Protein AF-A0AAV5UVB1-F1 (afdb_monomer_lite)

Sequence (187 aa):
TDWETEREAIARYVEISGRLSSSHLLQHILVLLSECPPTLWFVLPVLKAELATIISSYEKAYDRLKPPSEALLERTDRWVTLARRGEVLPDKLGHVMDMLPYVSCNEGFHLLLAIWKYFQRAAVTYEMVNEMHGAAMRGDPQEALPAAEEFMESFICVAHANIEELGWIVPLLYPRLIDDSIRLSYP

Radius of gyration: 17.66 Å; chains: 1; bounding box: 33×55×43 Å

Secondary structure (DSSP, 8-state):
--HHHHHHTHHHHHHHHHHHHT-HHHHHHHHHHHTSTTGGGGGHHHHHHHHHHHHHHHHT-SSTTSPPPHHHHHHHHHHHHHHHHTT-S-HHHHTHHHHGGGS-HHHHHHHHHHHHHHHHHH---HHHHHHHHHHHHHTPPPPPPPPGGGG-HHHHHHHHHTHHHHTTTHHHH-THHHHHHHHHH--

pLDDT: mean 87.3, std 11.7, range [40.34, 97.56]

Structure (mmCIF, N/CA/C/O backbone):
data_AF-A0AAV5UVB1-F1
#
_entry.id   AF-A0AAV5UVB1-F1
#
loop_
_atom_site.group_PDB
_atom_site.id
_atom_site.type_symbol
_atom_site.label_atom_id
_atom_site.label_alt_id
_atom_site.label_comp_id
_atom_site.label_asym_id
_atom_site.label_entity_id
_atom_site.label_seq_id
_atom_site.pdbx_PDB_ins_code
_atom_site.Cartn_x
_atom_site.Cartn_y
_atom_site.Cartn_z
_atom_site.occupancy
_atom_site.B_iso_or_equiv
_atom_site.auth_seq_id
_atom_site.auth_comp_id
_atom_site.auth_asym_id
_atom_site.auth_atom_id
_atom_site.pdbx_PDB_model_num
ATOM 1 N N . THR A 1 1 ? 10.849 7.705 13.399 1.00 53.47 1 THR A N 1
ATOM 2 C CA . THR A 1 1 ? 12.111 8.217 12.839 1.00 53.47 1 THR A CA 1
ATOM 3 C C . THR A 1 1 ? 12.140 8.353 11.323 1.00 53.47 1 THR A C 1
ATOM 5 O O . THR A 1 1 ? 12.514 9.434 10.921 1.00 53.47 1 THR A O 1
ATOM 8 N N . ASP A 1 2 ? 11.650 7.426 10.479 1.00 65.75 2 ASP A N 1
ATOM 9 C CA . ASP A 1 2 ? 11.550 7.710 9.015 1.00 65.75 2 ASP A CA 1
ATOM 10 C C . ASP A 1 2 ? 10.138 8.097 8.538 1.00 65.75 2 ASP A C 1
ATOM 12 O O . ASP A 1 2 ? 9.965 8.994 7.716 1.00 65.75 2 ASP A O 1
ATOM 16 N N . TRP A 1 3 ? 9.095 7.467 9.093 1.00 76.94 3 TRP A N 1
ATOM 17 C CA . TRP A 1 3 ? 7.704 7.834 8.785 1.00 76.94 3 TRP A CA 1
ATOM 18 C C . TRP A 1 3 ? 7.366 9.269 9.205 1.00 76.94 3 TRP A C 1
ATOM 20 O O . TRP A 1 3 ? 6.568 9.929 8.556 1.00 76.94 3 TRP A O 1
ATOM 30 N N . GLU A 1 4 ? 7.984 9.778 10.271 1.00 75.19 4 GLU A N 1
ATOM 31 C CA . GLU A 1 4 ? 7.728 11.139 10.755 1.00 75.19 4 GLU A CA 1
ATOM 32 C C . GLU A 1 4 ? 8.207 12.199 9.761 1.00 75.19 4 GLU A C 1
ATOM 34 O O . GLU A 1 4 ? 7.495 13.176 9.552 1.00 75.19 4 GLU A O 1
ATOM 39 N N . THR A 1 5 ? 9.341 11.970 9.093 1.00 76.81 5 THR A N 1
ATOM 40 C CA . THR A 1 5 ? 9.847 12.833 8.016 1.00 76.81 5 THR A CA 1
ATOM 41 C C . THR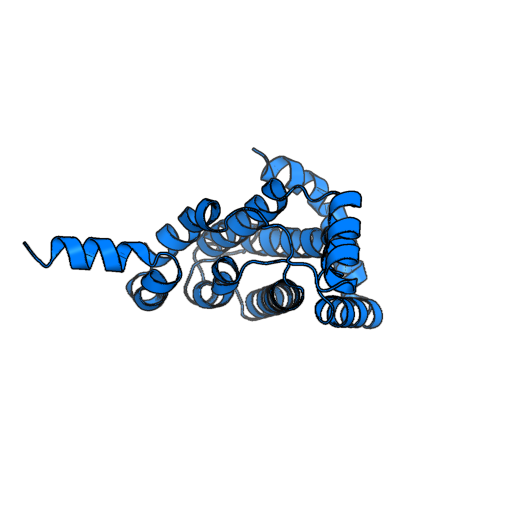 A 1 5 ? 8.958 12.748 6.776 1.00 76.81 5 THR A C 1
ATOM 43 O O . THR A 1 5 ? 8.592 13.762 6.190 1.00 76.81 5 THR A O 1
ATOM 46 N N . GLU A 1 6 ? 8.523 11.546 6.394 1.00 77.00 6 GLU A N 1
ATOM 47 C CA . GLU A 1 6 ? 7.590 11.362 5.270 1.00 77.00 6 GLU A CA 1
ATOM 48 C C . GLU A 1 6 ? 6.200 11.949 5.555 1.00 77.00 6 GLU A C 1
ATOM 50 O O . GLU A 1 6 ? 5.519 12.451 4.659 1.00 77.00 6 GLU A O 1
ATOM 55 N N . ARG A 1 7 ? 5.794 11.974 6.825 1.00 72.88 7 ARG A N 1
ATOM 56 C CA . ARG A 1 7 ? 4.565 12.627 7.276 1.00 72.88 7 ARG A CA 1
ATOM 57 C C . ARG A 1 7 ? 4.618 14.141 7.078 1.00 72.88 7 ARG A C 1
ATOM 59 O O . ARG A 1 7 ? 3.575 14.738 6.836 1.00 72.88 7 ARG A O 1
ATOM 66 N N . GLU A 1 8 ? 5.787 14.775 7.103 1.00 76.75 8 GLU A N 1
ATOM 67 C CA . GLU A 1 8 ? 5.915 16.199 6.748 1.00 76.75 8 GLU A CA 1
ATOM 68 C C . GLU A 1 8 ? 5.604 16.438 5.260 1.00 76.75 8 GLU A C 1
ATOM 70 O O . GLU A 1 8 ? 5.066 17.481 4.886 1.00 76.75 8 GLU A O 1
ATOM 75 N N . ALA A 1 9 ? 5.837 15.434 4.408 1.00 81.38 9 ALA A N 1
ATOM 76 C CA . ALA A 1 9 ? 5.480 15.457 2.993 1.00 81.38 9 ALA A CA 1
ATOM 77 C C . ALA A 1 9 ? 4.010 15.088 2.709 1.00 81.38 9 ALA A C 1
ATOM 79 O O . ALA A 1 9 ? 3.601 15.122 1.544 1.00 81.38 9 ALA A O 1
ATOM 80 N N . ILE A 1 10 ? 3.195 14.788 3.734 1.00 84.19 10 ILE A N 1
ATOM 81 C CA . ILE A 1 10 ? 1.820 14.288 3.566 1.00 84.19 10 ILE A CA 1
ATOM 82 C C . ILE A 1 10 ? 0.939 15.219 2.732 1.00 84.19 10 ILE A C 1
ATOM 84 O O . ILE A 1 10 ? 0.098 14.739 1.981 1.00 84.19 10 ILE A O 1
ATOM 88 N N . ALA A 1 11 ? 1.151 16.538 2.801 1.00 81.25 11 ALA A N 1
ATOM 89 C CA . ALA A 1 11 ? 0.397 17.504 2.004 1.00 81.25 11 ALA A CA 1
ATOM 90 C C . ALA A 1 11 ? 0.560 17.254 0.494 1.00 81.25 11 ALA A C 1
ATOM 92 O O . ALA A 1 11 ? -0.423 17.276 -0.243 1.00 81.25 11 ALA A O 1
ATOM 93 N N . ARG A 1 12 ? 1.780 16.925 0.047 1.00 86.38 12 ARG A N 1
ATOM 94 C CA . ARG A 1 12 ? 2.056 16.572 -1.354 1.00 86.38 12 ARG A CA 1
ATOM 95 C C . ARG A 1 12 ? 1.399 15.248 -1.733 1.00 86.38 12 ARG A C 1
ATOM 97 O O . ARG A 1 12 ? 0.842 15.132 -2.818 1.00 86.38 12 ARG A O 1
ATOM 104 N N . TYR A 1 13 ? 1.425 14.260 -0.838 1.00 88.38 13 TYR A N 1
ATOM 105 C CA . TYR A 1 13 ? 0.771 12.971 -1.080 1.00 88.38 13 TYR A CA 1
ATOM 106 C C . TYR A 1 13 ? -0.751 13.099 -1.172 1.00 88.38 13 TYR A C 1
ATOM 108 O O . TYR A 1 13 ? -1.359 12.503 -2.058 1.00 88.38 13 TYR A O 1
ATOM 116 N N . VAL A 1 14 ? -1.357 13.933 -0.324 1.00 86.12 14 VAL A N 1
ATOM 117 C CA . VAL A 1 14 ? -2.785 14.269 -0.391 1.00 86.12 14 VAL A CA 1
ATOM 118 C C . VAL A 1 14 ? -3.124 14.969 -1.705 1.00 86.12 14 VAL A C 1
ATOM 120 O O . VAL A 1 14 ? -4.137 14.638 -2.312 1.00 86.12 14 VAL A O 1
ATOM 123 N N . GLU A 1 15 ? -2.285 15.889 -2.183 1.00 88.81 15 GLU A N 1
ATOM 124 C CA . GLU A 1 15 ? -2.499 16.547 -3.477 1.00 88.81 15 GLU A CA 1
ATOM 125 C C . GLU A 1 15 ? -2.458 15.547 -4.644 1.00 88.81 15 GLU A C 1
ATOM 127 O O . GLU A 1 15 ? -3.365 15.529 -5.479 1.00 88.81 15 GLU A O 1
ATOM 132 N N . ILE A 1 16 ? -1.441 14.678 -4.686 1.00 87.50 16 ILE A N 1
ATOM 133 C CA . ILE A 1 16 ? -1.309 13.632 -5.713 1.00 87.50 16 ILE A CA 1
ATOM 134 C C . ILE A 1 16 ? -2.522 12.697 -5.677 1.00 87.50 16 ILE A C 1
ATOM 136 O O . ILE A 1 16 ? -3.139 12.450 -6.715 1.00 87.50 16 ILE A O 1
ATOM 140 N N . SER A 1 17 ? -2.898 12.234 -4.484 1.00 85.12 17 SER A N 1
ATOM 141 C CA . SER A 1 17 ? -4.040 11.342 -4.283 1.00 85.12 17 SER A CA 1
ATOM 142 C C . SER A 1 17 ? -5.369 11.995 -4.670 1.00 85.12 17 SER A C 1
ATOM 144 O O . SER A 1 17 ? -6.206 11.391 -5.343 1.00 85.12 17 SER A O 1
ATOM 146 N N . GLY A 1 18 ? -5.545 13.276 -4.338 1.00 84.06 18 GLY A N 1
ATOM 147 C CA . GLY A 1 18 ? -6.714 14.057 -4.733 1.00 84.06 18 GLY A CA 1
ATOM 148 C C . GLY A 1 18 ? -6.835 14.204 -6.251 1.00 84.06 18 GLY A C 1
ATOM 149 O O . GLY A 1 18 ? -7.928 14.063 -6.798 1.00 84.06 18 GLY A O 1
ATOM 150 N N . ARG A 1 19 ? -5.715 14.424 -6.954 1.00 88.50 19 ARG A N 1
ATOM 151 C CA . ARG A 1 19 ? -5.677 14.495 -8.426 1.00 88.50 19 ARG A CA 1
ATOM 152 C C . ARG A 1 19 ? -5.945 13.146 -9.093 1.00 88.50 19 ARG A C 1
ATOM 154 O O . ARG A 1 19 ? -6.582 13.105 -10.142 1.00 88.50 19 ARG A O 1
ATOM 161 N N . LEU A 1 20 ? -5.467 12.054 -8.502 1.00 88.50 20 LEU A N 1
ATOM 162 C CA . LEU A 1 20 ? -5.761 10.705 -8.982 1.00 88.50 20 LEU A CA 1
ATOM 163 C C . LEU A 1 20 ? -7.243 10.359 -8.780 1.00 88.50 20 LEU A C 1
ATOM 165 O O . LEU A 1 20 ? -7.906 9.844 -9.679 1.00 88.50 20 LEU A O 1
ATOM 169 N N . SER A 1 21 ? -7.785 10.700 -7.613 1.00 84.94 21 SER A N 1
ATOM 170 C CA . SER A 1 21 ? -9.185 10.456 -7.260 1.00 84.94 21 SER A CA 1
ATOM 171 C C . SER A 1 21 ? -10.161 11.262 -8.122 1.00 84.94 21 SER A C 1
ATOM 173 O O . SER A 1 21 ? -11.262 10.792 -8.397 1.00 84.94 21 SER A O 1
ATOM 175 N N . SER A 1 22 ? -9.762 12.449 -8.591 1.00 88.19 22 SER A N 1
ATOM 176 C CA . SER A 1 22 ? -10.604 13.320 -9.422 1.00 88.19 22 SER A CA 1
ATOM 177 C C . SER A 1 22 ? -10.633 12.956 -10.909 1.00 88.19 22 SER A C 1
ATOM 179 O O . SER A 1 22 ? -11.431 13.524 -11.654 1.00 88.19 22 SER A O 1
ATOM 181 N N . SER A 1 23 ? -9.799 12.014 -11.362 1.00 91.31 23 SER A N 1
ATOM 182 C CA . SER A 1 23 ? -9.723 11.617 -12.768 1.00 91.31 23 SER A CA 1
ATOM 183 C C . SER A 1 23 ? -9.896 10.114 -12.947 1.00 91.31 23 SER A C 1
ATOM 185 O O . SER A 1 23 ? -8.982 9.324 -12.706 1.00 91.31 23 SER A O 1
ATOM 187 N N . HIS A 1 24 ? -11.052 9.719 -13.485 1.00 89.38 24 HIS A N 1
ATOM 188 C CA . HIS A 1 24 ? -11.296 8.333 -13.882 1.00 89.38 24 HIS A CA 1
ATOM 189 C C . HIS A 1 24 ? -10.264 7.840 -14.899 1.00 89.38 24 HIS A C 1
ATOM 191 O O . HIS A 1 24 ? -9.848 6.690 -14.825 1.00 89.38 24 HIS A O 1
ATOM 197 N N . LEU A 1 25 ? -9.810 8.697 -15.820 1.00 91.81 25 LEU A N 1
ATOM 198 C CA . LEU A 1 25 ? -8.792 8.320 -16.801 1.00 91.81 25 LEU A CA 1
ATOM 199 C C . LEU A 1 25 ? -7.489 7.887 -16.117 1.00 91.81 25 LEU A C 1
ATOM 201 O O . LEU A 1 25 ? -6.937 6.851 -16.472 1.00 91.81 25 LEU A O 1
ATOM 205 N N . LEU A 1 26 ? -7.024 8.638 -15.113 1.00 91.25 26 LEU A N 1
ATOM 206 C CA . LEU A 1 26 ? -5.797 8.293 -14.389 1.00 91.25 26 LEU A CA 1
ATOM 207 C C . LEU A 1 26 ? -5.939 6.967 -13.632 1.00 91.25 26 LEU A C 1
ATOM 209 O O . LEU A 1 26 ? -5.014 6.160 -13.646 1.00 91.25 26 LEU A O 1
ATOM 213 N N . GLN A 1 27 ? -7.106 6.706 -13.039 1.00 89.62 27 GLN A N 1
ATOM 214 C CA . GLN A 1 27 ? -7.384 5.430 -12.372 1.00 89.62 27 GLN A CA 1
ATOM 215 C C . GLN A 1 27 ? -7.344 4.253 -13.356 1.00 89.62 27 GLN A C 1
ATOM 217 O O . GLN A 1 27 ? -6.703 3.245 -13.073 1.00 89.62 27 GLN A O 1
ATOM 222 N N . HIS A 1 28 ? -7.956 4.390 -14.536 1.00 92.25 28 HIS A N 1
ATOM 223 C CA . HIS A 1 28 ? -7.915 3.340 -15.560 1.00 92.25 28 HIS A CA 1
ATOM 224 C C . HIS A 1 28 ? -6.505 3.138 -16.124 1.00 92.25 28 HIS A C 1
ATOM 226 O O . HIS A 1 28 ? -6.116 2.002 -16.373 1.00 92.25 28 HIS A O 1
ATOM 232 N N . ILE A 1 29 ? -5.713 4.205 -16.280 1.00 93.50 29 ILE A N 1
ATOM 233 C CA . ILE A 1 29 ? -4.306 4.086 -16.685 1.00 93.50 29 ILE A CA 1
ATOM 234 C C . ILE A 1 29 ? -3.522 3.261 -15.662 1.00 93.50 29 ILE A C 1
ATOM 236 O O . ILE A 1 29 ? -2.774 2.377 -16.061 1.00 93.50 29 ILE A O 1
ATOM 240 N N . LEU A 1 30 ? -3.711 3.489 -14.358 1.00 93.12 30 LEU A N 1
ATOM 241 C CA . LEU A 1 30 ? -3.054 2.669 -13.335 1.00 93.12 30 LEU A CA 1
ATOM 242 C C . LEU A 1 30 ? -3.456 1.194 -13.434 1.00 93.12 30 LEU A C 1
ATOM 244 O O . LEU A 1 30 ? -2.590 0.326 -13.346 1.00 93.12 30 LEU A O 1
ATOM 248 N N . VAL A 1 31 ? -4.742 0.910 -13.661 1.00 93.69 31 VAL A N 1
ATOM 249 C CA . VAL A 1 31 ? -5.223 -0.463 -13.872 1.00 93.69 31 VAL A CA 1
ATOM 250 C C . VAL A 1 31 ? -4.550 -1.094 -15.092 1.00 93.69 31 VAL A C 1
ATOM 252 O O . VAL A 1 31 ? -4.059 -2.213 -14.987 1.00 93.69 31 VAL A O 1
ATOM 255 N N . LEU A 1 32 ? -4.444 -0.375 -16.211 1.00 94.00 32 LEU A N 1
ATOM 256 C CA . LEU A 1 32 ? -3.749 -0.862 -17.407 1.00 94.00 32 LEU A CA 1
ATOM 257 C C . LEU A 1 32 ? -2.257 -1.119 -17.151 1.00 94.00 32 LEU A C 1
ATOM 259 O O . LEU A 1 32 ? -1.730 -2.140 -17.574 1.00 94.00 32 LEU A O 1
ATOM 263 N N . LEU A 1 33 ? -1.570 -0.235 -16.422 1.00 93.25 33 LEU A N 1
ATOM 264 C CA . LEU A 1 33 ? -0.165 -0.447 -16.051 1.00 93.25 33 LEU A CA 1
ATOM 265 C C . LEU A 1 33 ? 0.004 -1.665 -15.130 1.00 93.25 33 LEU A C 1
ATOM 267 O O . LEU A 1 33 ? 0.980 -2.401 -15.237 1.00 93.25 33 LEU A O 1
ATOM 271 N N . SER A 1 34 ? -0.962 -1.926 -14.248 1.00 93.06 34 SER A N 1
ATOM 272 C CA . SER A 1 34 ? -0.921 -3.118 -13.396 1.00 93.06 34 SER A CA 1
ATOM 273 C C . SER A 1 34 ? -1.061 -4.431 -14.175 1.00 93.06 34 SER A C 1
ATOM 275 O O . SER A 1 34 ? -0.667 -5.466 -13.665 1.00 93.06 34 SER A O 1
ATOM 277 N N . GLU A 1 35 ? -1.585 -4.413 -15.404 1.00 92.00 35 GLU A N 1
ATOM 278 C CA . GLU A 1 35 ? -1.733 -5.616 -16.240 1.00 92.00 35 GLU A CA 1
ATOM 279 C C . GLU A 1 35 ? -0.436 -6.053 -16.921 1.00 92.00 35 GLU A C 1
ATOM 281 O O . GLU A 1 35 ? -0.337 -7.188 -17.381 1.00 92.00 35 GLU A O 1
ATOM 286 N N . CYS A 1 36 ? 0.561 -5.169 -16.965 1.00 88.25 36 CYS A N 1
ATOM 287 C CA . CYS A 1 36 ? 1.817 -5.396 -17.664 1.00 88.25 36 CYS A CA 1
ATOM 288 C C . CYS A 1 36 ? 3.008 -5.202 -16.710 1.00 88.25 36 CYS A C 1
ATOM 290 O O . CYS A 1 36 ? 3.684 -4.168 -16.798 1.00 88.25 36 CYS A O 1
ATOM 292 N N . PRO A 1 37 ? 3.299 -6.136 -15.784 1.00 86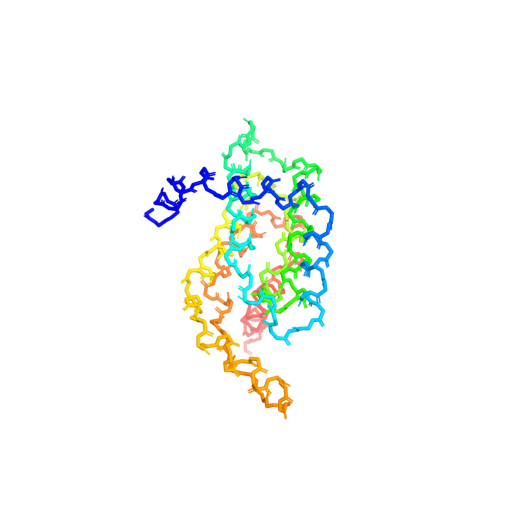.31 37 PRO A N 1
ATOM 293 C CA . PRO A 1 37 ? 4.522 -6.079 -14.987 1.00 86.31 37 PRO A CA 1
ATOM 294 C C . PRO A 1 37 ? 5.775 -5.971 -15.881 1.00 86.31 37 PRO A C 1
ATOM 296 O O . PRO A 1 37 ? 5.820 -6.583 -16.950 1.00 86.31 37 PRO A O 1
ATOM 299 N N . PRO A 1 38 ? 6.789 -5.166 -15.507 1.00 88.50 38 PRO A N 1
ATOM 300 C CA . PRO A 1 38 ? 6.922 -4.381 -14.277 1.00 88.50 38 PRO A CA 1
ATOM 301 C C . PRO A 1 38 ? 6.463 -2.913 -14.422 1.00 88.50 38 PRO A C 1
ATOM 303 O O . PRO A 1 38 ? 6.915 -2.055 -13.671 1.00 88.50 38 PRO A O 1
ATOM 306 N N . THR A 1 39 ? 5.604 -2.559 -15.387 1.00 90.75 39 THR A N 1
ATOM 307 C CA . THR A 1 39 ? 5.355 -1.141 -15.739 1.00 90.75 39 THR A CA 1
ATOM 308 C C . THR A 1 39 ? 4.780 -0.291 -14.601 1.00 90.75 39 THR A C 1
ATOM 310 O O . THR A 1 39 ? 5.036 0.913 -14.540 1.00 90.75 39 THR A O 1
ATOM 313 N N . LEU A 1 40 ? 4.075 -0.904 -13.647 1.00 92.38 40 LEU A N 1
ATOM 314 C CA . LEU A 1 40 ? 3.557 -0.213 -12.468 1.00 92.38 40 LEU A CA 1
ATOM 315 C C . LEU A 1 40 ? 4.676 0.350 -11.560 1.00 92.38 40 LEU A C 1
ATOM 317 O O . LEU A 1 40 ? 4.461 1.348 -10.869 1.00 92.38 40 LEU A O 1
ATOM 321 N N . TRP A 1 41 ? 5.896 -0.199 -11.620 1.00 91.62 41 TRP A N 1
ATOM 322 C CA . TRP A 1 41 ? 7.063 0.331 -10.905 1.00 91.62 41 TRP A CA 1
ATOM 323 C C . TRP A 1 41 ? 7.452 1.749 -11.356 1.00 91.62 41 TRP A C 1
ATOM 325 O O . TRP A 1 41 ? 7.905 2.542 -10.531 1.00 91.62 41 TRP A O 1
ATOM 335 N N . PHE A 1 42 ? 7.202 2.131 -12.618 1.00 91.31 42 PHE A N 1
ATOM 336 C CA . PHE A 1 42 ? 7.465 3.499 -13.099 1.00 91.31 42 PHE A CA 1
ATOM 337 C C . PHE A 1 42 ? 6.591 4.552 -12.407 1.00 91.31 42 PHE A C 1
ATOM 339 O O . PHE A 1 42 ? 6.976 5.716 -12.297 1.00 91.31 42 PHE A O 1
ATOM 346 N N . VAL A 1 43 ? 5.416 4.147 -11.921 1.00 92.56 43 VAL A N 1
ATOM 347 C CA . VAL A 1 43 ? 4.467 5.013 -11.208 1.00 92.56 43 VAL A CA 1
ATOM 348 C C . VAL A 1 43 ? 4.438 4.727 -9.706 1.00 92.56 43 VAL A C 1
ATOM 350 O O . VAL A 1 43 ? 3.530 5.178 -9.005 1.00 92.56 43 VAL A O 1
ATOM 353 N N . LEU A 1 44 ? 5.464 4.051 -9.173 1.00 91.44 44 LEU A N 1
ATOM 354 C CA . LEU A 1 44 ? 5.597 3.775 -7.743 1.00 91.44 44 LEU A CA 1
ATOM 355 C C . LEU A 1 44 ? 5.448 5.027 -6.854 1.00 91.44 44 LEU A C 1
ATOM 357 O O . LEU A 1 44 ? 4.789 4.919 -5.820 1.00 91.44 44 LEU A O 1
ATOM 361 N N . PRO A 1 45 ? 5.962 6.226 -7.210 1.00 90.31 45 PRO A N 1
ATOM 362 C CA . PRO A 1 45 ? 5.729 7.427 -6.405 1.00 90.31 45 PRO A CA 1
ATOM 363 C C . PRO A 1 45 ? 4.241 7.757 -6.205 1.00 90.31 45 PRO A C 1
ATOM 365 O O . PRO A 1 45 ? 3.855 8.214 -5.130 1.00 90.31 45 PRO A O 1
ATOM 368 N N . VAL A 1 46 ? 3.396 7.486 -7.207 1.00 92.56 46 VAL A N 1
ATOM 369 C CA . VAL A 1 46 ? 1.938 7.682 -7.121 1.00 92.56 46 VAL A CA 1
ATOM 370 C C . VAL A 1 46 ? 1.318 6.648 -6.184 1.00 92.56 46 VAL A C 1
ATOM 372 O O . VAL A 1 46 ? 0.528 7.006 -5.312 1.00 92.56 46 VAL A O 1
ATOM 375 N N . LEU A 1 47 ? 1.724 5.380 -6.296 1.00 93.56 47 LEU A N 1
ATOM 376 C CA . LEU A 1 47 ? 1.270 4.329 -5.380 1.00 93.56 47 LEU A CA 1
ATOM 377 C C . LEU A 1 47 ? 1.683 4.598 -3.934 1.00 93.56 47 LEU A C 1
ATOM 379 O O . LEU A 1 47 ? 0.876 4.402 -3.028 1.00 93.56 47 LEU A O 1
ATOM 383 N N . LYS A 1 48 ? 2.913 5.072 -3.710 1.00 92.75 48 LYS A N 1
ATOM 384 C CA . LYS A 1 48 ? 3.384 5.476 -2.382 1.00 92.75 48 LYS A CA 1
ATOM 385 C C . LYS A 1 48 ? 2.584 6.663 -1.855 1.00 92.75 48 LYS A C 1
ATOM 387 O O . LYS A 1 48 ? 2.231 6.661 -0.683 1.00 92.75 48 LYS A O 1
ATOM 392 N N . ALA A 1 49 ? 2.240 7.640 -2.692 1.00 92.69 49 ALA A N 1
ATOM 393 C CA . ALA A 1 49 ? 1.385 8.745 -2.266 1.00 92.69 49 ALA A CA 1
ATOM 394 C C . ALA A 1 49 ? 0.017 8.248 -1.764 1.00 92.69 49 ALA A C 1
ATOM 396 O O . ALA A 1 49 ? -0.399 8.611 -0.664 1.00 92.69 49 ALA A O 1
ATOM 397 N N . GLU A 1 50 ? -0.646 7.360 -2.512 1.00 94.62 50 GLU A N 1
ATOM 398 C CA . GLU A 1 50 ? -1.901 6.738 -2.067 1.00 94.62 50 GLU A CA 1
ATOM 399 C C . GLU A 1 50 ? -1.716 5.961 -0.758 1.00 94.62 50 GLU A C 1
ATOM 401 O O . GLU A 1 50 ? -2.434 6.224 0.210 1.00 94.62 50 GLU A O 1
ATOM 406 N N . LEU A 1 51 ? -0.703 5.092 -0.673 1.00 96.12 51 LEU A N 1
ATOM 407 C CA . LEU A 1 51 ? -0.403 4.328 0.540 1.00 96.12 51 LEU A CA 1
ATOM 408 C C . LEU A 1 51 ? -0.187 5.244 1.751 1.00 96.12 51 LEU A C 1
ATOM 410 O O . LEU A 1 51 ? -0.753 5.000 2.812 1.00 96.12 51 LEU A O 1
ATOM 414 N N . ALA A 1 52 ? 0.573 6.330 1.598 1.00 94.62 52 ALA A N 1
ATOM 415 C CA . ALA A 1 52 ? 0.822 7.288 2.671 1.00 94.62 52 ALA A CA 1
ATOM 416 C C . ALA A 1 52 ? -0.476 7.945 3.166 1.00 94.62 52 ALA A C 1
ATOM 418 O O . ALA A 1 52 ? -0.669 8.126 4.370 1.00 94.62 52 ALA A O 1
ATOM 419 N N . THR A 1 53 ? -1.400 8.277 2.261 1.00 94.56 53 THR A N 1
ATOM 420 C CA . THR A 1 53 ? -2.702 8.831 2.658 1.00 94.56 53 THR A CA 1
ATOM 421 C C . THR A 1 53 ? -3.617 7.794 3.315 1.00 94.56 53 THR A C 1
ATOM 423 O O . THR A 1 53 ? -4.363 8.148 4.232 1.00 94.56 53 THR A O 1
ATOM 426 N N . ILE A 1 54 ? -3.535 6.521 2.913 1.00 96.25 54 ILE A N 1
ATOM 427 C CA . ILE A 1 54 ? -4.224 5.411 3.583 1.00 96.25 54 ILE A CA 1
ATOM 428 C C . ILE A 1 54 ? -3.658 5.252 4.998 1.00 96.25 54 ILE A C 1
ATOM 430 O O . ILE A 1 54 ? -4.416 5.362 5.957 1.00 96.25 54 ILE A O 1
ATOM 434 N N . ILE A 1 55 ? -2.335 5.131 5.154 1.00 96.19 55 ILE A N 1
ATOM 435 C CA . ILE A 1 55 ? -1.659 5.052 6.461 1.00 96.19 55 ILE A CA 1
ATOM 436 C C . ILE A 1 55 ? -2.068 6.227 7.355 1.00 96.19 55 ILE A C 1
ATOM 438 O O . ILE A 1 55 ? -2.436 6.025 8.511 1.00 96.19 55 ILE A O 1
ATOM 442 N N . SER A 1 56 ? -2.079 7.453 6.819 1.00 94.12 56 SER A N 1
ATOM 443 C CA . SER A 1 56 ? -2.494 8.635 7.582 1.00 94.12 56 SER A CA 1
ATOM 444 C C . SER A 1 56 ? -3.965 8.576 8.011 1.00 94.12 56 SER A C 1
ATOM 446 O O . SER A 1 56 ? -4.308 9.096 9.071 1.00 94.12 56 SER A O 1
ATOM 448 N N . SER A 1 57 ? -4.833 7.930 7.228 1.00 94.75 57 SER A N 1
ATOM 449 C CA . SER A 1 57 ? -6.246 7.732 7.578 1.00 94.75 57 SER A CA 1
ATOM 450 C C . SER A 1 57 ? -6.408 6.741 8.738 1.00 94.75 57 SER A C 1
ATOM 452 O O . SER A 1 57 ? -7.210 6.993 9.633 1.00 94.75 57 SER A O 1
ATOM 454 N N . TYR A 1 58 ? -5.603 5.672 8.774 1.00 95.50 58 TYR A N 1
ATOM 455 C CA . TYR A 1 58 ? -5.540 4.749 9.916 1.00 95.50 58 TYR A CA 1
ATOM 456 C C . TYR A 1 58 ? -4.953 5.425 11.168 1.00 95.50 58 TYR A C 1
ATOM 458 O O . TYR A 1 58 ? -5.494 5.278 12.263 1.00 95.50 58 TYR A O 1
ATOM 466 N N . GLU A 1 59 ? -3.884 6.217 11.016 1.00 93.25 59 GLU A N 1
ATOM 467 C CA . GLU A 1 59 ? -3.241 6.958 12.116 1.00 93.25 59 GLU A CA 1
ATOM 468 C C . GLU A 1 59 ? -4.204 7.960 12.776 1.00 93.25 59 GLU A C 1
ATOM 470 O O . GLU A 1 59 ? -4.202 8.119 13.998 1.00 93.25 59 GLU A O 1
ATOM 475 N N . LYS A 1 60 ? -5.034 8.630 11.965 1.00 91.69 60 LYS A N 1
ATOM 476 C CA . LYS A 1 60 ? -5.967 9.690 12.383 1.00 91.69 60 LYS A CA 1
ATOM 477 C C . LYS A 1 60 ? -7.396 9.199 12.625 1.00 91.69 60 LYS A C 1
ATOM 479 O O . LYS A 1 60 ? -8.296 10.028 12.769 1.00 91.69 60 LYS A O 1
ATOM 484 N N . ALA A 1 61 ? -7.628 7.887 12.650 1.00 92.12 61 ALA A N 1
ATOM 485 C CA . ALA A 1 61 ? -8.943 7.338 12.955 1.00 92.12 61 ALA A CA 1
ATOM 486 C C . ALA A 1 61 ? -9.443 7.868 14.312 1.00 92.12 61 ALA A C 1
ATOM 488 O O . ALA A 1 61 ? -8.679 7.939 15.275 1.00 92.12 61 ALA A O 1
ATOM 489 N N . TYR A 1 62 ? -10.726 8.245 14.383 1.00 85.38 62 TYR A N 1
ATOM 490 C CA . TYR A 1 62 ? -11.322 8.845 15.585 1.00 85.38 62 TYR A CA 1
ATOM 491 C C . TYR A 1 62 ? -11.185 7.938 16.816 1.00 85.38 62 TYR A C 1
ATOM 493 O O . TYR A 1 62 ? -10.859 8.407 17.903 1.00 85.38 62 TYR A O 1
ATOM 501 N N . ASP A 1 63 ? -11.398 6.636 16.622 1.00 89.69 63 ASP A N 1
ATOM 502 C CA . ASP A 1 63 ? -11.208 5.606 17.635 1.00 89.69 63 ASP A CA 1
ATOM 503 C C . ASP A 1 63 ? -10.259 4.538 17.088 1.00 89.69 63 ASP A C 1
ATOM 505 O O . ASP A 1 63 ? -10.644 3.679 16.294 1.00 89.69 63 ASP A O 1
ATOM 509 N N . ARG A 1 64 ? -8.989 4.621 17.492 1.00 90.75 64 ARG A N 1
ATOM 510 C CA . ARG A 1 64 ? -7.926 3.750 16.976 1.00 90.75 64 ARG A CA 1
ATOM 511 C C . ARG A 1 64 ? -8.017 2.310 17.478 1.00 90.75 64 ARG A C 1
ATOM 513 O O . ARG A 1 64 ? -7.326 1.455 16.932 1.00 90.75 64 ARG A O 1
ATOM 520 N N . LEU A 1 65 ? -8.828 2.054 18.504 1.00 92.50 65 LEU A N 1
ATOM 521 C CA . LEU A 1 65 ? -9.034 0.720 19.067 1.00 92.50 65 LEU A CA 1
ATOM 522 C C . LEU A 1 65 ? -10.131 -0.050 18.329 1.00 92.50 65 LEU A C 1
ATOM 524 O O . LEU A 1 65 ? -10.239 -1.261 18.490 1.00 92.50 65 LEU A O 1
ATOM 528 N N . LYS A 1 66 ? -10.933 0.632 17.506 1.00 93.62 66 LYS A N 1
ATOM 529 C CA . LYS A 1 66 ? -11.965 -0.006 16.691 1.00 93.62 66 LYS A CA 1
ATOM 530 C C . LYS A 1 66 ? -11.426 -0.475 15.343 1.00 93.62 66 LYS A C 1
ATOM 532 O O . LYS A 1 66 ? -10.462 0.113 14.837 1.00 93.62 66 LYS A O 1
ATOM 537 N N . PRO A 1 67 ? -12.076 -1.481 14.736 1.00 94.50 67 PRO A N 1
ATOM 538 C CA . PRO A 1 67 ? -11.815 -1.858 13.358 1.00 94.50 67 PRO A CA 1
ATOM 539 C C . PRO A 1 67 ? -11.997 -0.684 12.384 1.00 94.50 67 PRO A C 1
ATOM 541 O O . PRO A 1 67 ? -12.781 0.235 12.661 1.00 94.50 67 PRO A O 1
ATOM 544 N N . PRO A 1 68 ? -11.276 -0.688 11.251 1.00 95.31 68 PRO A N 1
ATOM 545 C CA . PRO A 1 68 ? -11.447 0.313 10.204 1.00 95.31 68 PRO A CA 1
ATOM 546 C C . PRO A 1 68 ? -12.871 0.302 9.640 1.00 95.31 68 PRO A C 1
ATOM 548 O O . PRO A 1 68 ? -13.540 -0.728 9.593 1.00 95.31 68 PRO A O 1
ATOM 551 N N . SER A 1 69 ? -13.339 1.466 9.188 1.00 96.25 69 SER A N 1
ATOM 552 C CA . SER A 1 69 ? -14.623 1.559 8.493 1.00 96.25 69 SER A CA 1
ATOM 553 C C 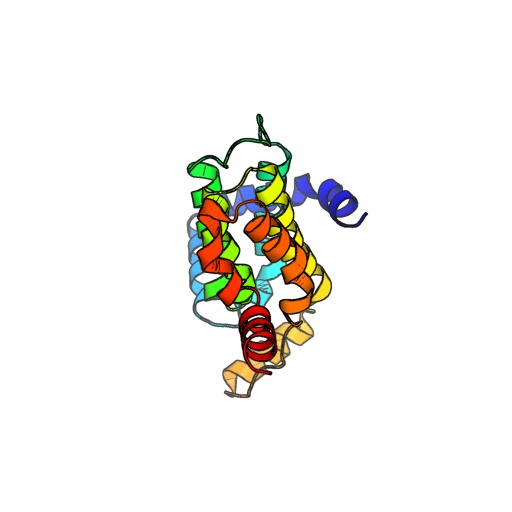. SER A 1 69 ? -1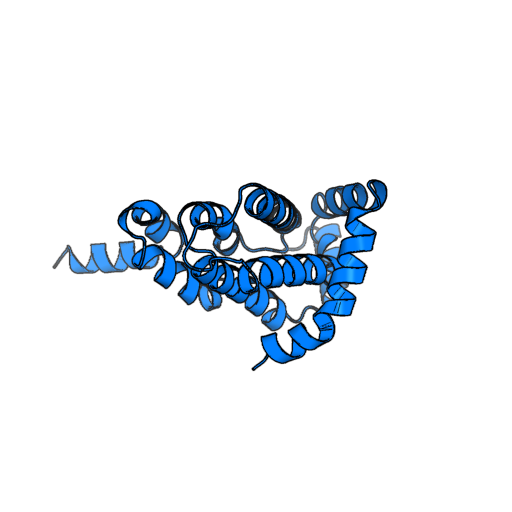4.576 0.835 7.147 1.00 96.25 69 SER A C 1
ATOM 555 O O . SER A 1 69 ? -13.522 0.740 6.519 1.00 96.25 69 SER A O 1
ATOM 557 N N . GLU A 1 70 ? -15.737 0.400 6.660 1.00 95.88 70 GLU A N 1
ATOM 558 C CA . GLU A 1 70 ? -15.877 -0.255 5.352 1.00 95.88 70 GLU A CA 1
ATOM 559 C C . GLU A 1 70 ? -15.286 0.594 4.217 1.00 95.88 70 GLU A C 1
ATOM 561 O O . GLU A 1 70 ? -14.477 0.109 3.437 1.00 95.88 70 GLU A O 1
ATOM 566 N N . ALA A 1 71 ? -15.551 1.904 4.204 1.00 94.94 71 ALA A N 1
ATOM 567 C CA . ALA A 1 71 ? -14.978 2.815 3.212 1.00 94.94 71 ALA A CA 1
ATOM 568 C C . ALA A 1 71 ? -13.437 2.878 3.253 1.00 94.94 71 ALA A C 1
ATOM 570 O O . ALA A 1 71 ? -12.787 3.063 2.220 1.00 94.94 71 ALA A O 1
ATOM 571 N N . LEU A 1 72 ? -12.835 2.750 4.443 1.00 95.75 72 LEU A N 1
ATOM 572 C CA . LEU A 1 72 ? -11.382 2.708 4.587 1.00 95.75 72 LEU A CA 1
ATOM 573 C C . LEU A 1 72 ? -10.828 1.353 4.127 1.00 95.75 72 LEU A C 1
ATOM 575 O O . LEU A 1 72 ? -9.811 1.329 3.438 1.00 95.75 72 LEU A O 1
ATOM 579 N N . LEU A 1 73 ? -11.524 0.253 4.428 1.00 97.56 73 LEU A N 1
ATOM 580 C CA . LEU A 1 73 ? -11.190 -1.084 3.933 1.00 97.56 73 LEU A CA 1
ATOM 581 C C . LEU A 1 73 ? -11.263 -1.162 2.405 1.00 97.56 73 LEU A C 1
ATOM 583 O O . LEU A 1 73 ? -10.284 -1.563 1.791 1.00 97.56 73 LEU A O 1
ATOM 587 N N . GLU A 1 74 ? -12.345 -0.699 1.779 1.00 96.75 74 GLU A N 1
ATOM 588 C CA . GLU A 1 74 ? -12.498 -0.654 0.315 1.00 96.75 74 GLU A CA 1
ATOM 589 C C . GLU A 1 74 ? -11.420 0.199 -0.363 1.00 96.75 74 GLU A C 1
ATOM 591 O O . GLU A 1 74 ? -10.982 -0.062 -1.489 1.00 96.75 74 GLU A O 1
ATOM 596 N N . ARG A 1 75 ? -11.001 1.286 0.291 1.00 95.50 75 ARG A N 1
ATOM 597 C CA . ARG A 1 75 ? -9.902 2.112 -0.207 1.00 95.50 75 ARG A CA 1
ATOM 598 C C . ARG A 1 75 ? -8.580 1.351 -0.153 1.00 95.50 75 ARG A C 1
ATOM 600 O O . ARG A 1 75 ? -7.842 1.377 -1.137 1.00 95.50 75 ARG A O 1
ATOM 607 N N . THR A 1 76 ? -8.293 0.685 0.962 1.00 97.50 76 THR A N 1
ATOM 608 C CA . THR A 1 76 ? -7.086 -0.134 1.100 1.00 97.50 76 THR A CA 1
ATOM 609 C C . THR A 1 76 ? -7.093 -1.307 0.127 1.00 97.50 76 THR A C 1
ATOM 611 O O . THR A 1 76 ? -6.093 -1.529 -0.547 1.00 97.50 76 THR A O 1
ATOM 614 N N . ASP A 1 77 ? -8.225 -1.991 -0.023 1.00 97.19 77 ASP A N 1
ATOM 615 C CA . ASP A 1 77 ? -8.383 -3.149 -0.900 1.00 97.19 77 ASP A CA 1
ATOM 616 C C . ASP A 1 77 ? -8.085 -2.813 -2.361 1.00 97.19 77 ASP A C 1
ATOM 618 O O . ASP A 1 77 ? -7.291 -3.486 -3.018 1.00 97.19 77 ASP A O 1
ATOM 622 N N . ARG A 1 78 ? -8.637 -1.698 -2.858 1.00 95.44 78 ARG A N 1
ATOM 623 C CA . ARG A 1 78 ? -8.341 -1.211 -4.213 1.00 95.44 78 ARG A CA 1
ATOM 624 C C . ARG A 1 78 ? -6.852 -0.965 -4.417 1.00 95.44 78 ARG A C 1
ATOM 626 O O . ARG A 1 78 ? -6.310 -1.314 -5.466 1.00 95.44 78 ARG A O 1
ATOM 633 N N . TRP A 1 79 ? -6.190 -0.373 -3.425 1.00 96.81 79 TRP A N 1
ATOM 634 C CA . TRP A 1 79 ? -4.755 -0.125 -3.488 1.00 96.81 79 TRP A CA 1
ATOM 635 C C . TRP A 1 79 ? -3.952 -1.436 -3.465 1.00 96.81 79 TRP A C 1
ATOM 637 O O . TRP A 1 79 ? -3.074 -1.617 -4.308 1.00 96.81 79 TRP A O 1
ATOM 647 N N . VAL A 1 80 ? -4.281 -2.373 -2.567 1.00 96.88 80 VAL A N 1
ATOM 648 C CA . VAL A 1 80 ? -3.603 -3.678 -2.459 1.00 96.88 80 VAL A CA 1
ATOM 649 C C . VAL A 1 80 ? -3.799 -4.493 -3.732 1.00 96.88 80 VAL A C 1
ATOM 651 O O . VAL A 1 80 ? -2.830 -5.023 -4.267 1.00 96.88 80 VAL A O 1
ATOM 654 N N . THR A 1 81 ? -5.019 -4.546 -4.260 1.00 95.38 81 THR A N 1
ATOM 655 C CA . THR A 1 81 ? -5.346 -5.243 -5.510 1.00 95.38 81 THR A CA 1
ATOM 656 C C . THR A 1 81 ? -4.509 -4.715 -6.669 1.00 95.38 81 THR A C 1
ATOM 658 O O . THR A 1 81 ? -3.893 -5.495 -7.395 1.00 95.38 81 THR A O 1
ATOM 661 N N . LEU A 1 82 ? -4.427 -3.390 -6.816 1.00 95.00 82 LEU A N 1
ATOM 662 C CA . LEU A 1 82 ? -3.612 -2.757 -7.850 1.00 95.00 82 LEU A CA 1
ATOM 663 C C . LEU A 1 82 ? -2.123 -3.102 -7.685 1.00 95.00 82 LEU A C 1
ATOM 665 O O . LEU A 1 82 ? -1.454 -3.460 -8.654 1.00 95.00 82 LEU A O 1
ATOM 669 N N . ALA A 1 83 ? -1.619 -3.025 -6.452 1.00 95.00 83 ALA A N 1
ATOM 670 C CA . ALA A 1 83 ? -0.218 -3.264 -6.133 1.00 95.00 83 ALA A CA 1
ATOM 671 C C . ALA A 1 83 ? 0.199 -4.736 -6.326 1.00 95.00 83 ALA A C 1
ATOM 673 O O . ALA A 1 83 ? 1.291 -5.011 -6.823 1.00 95.00 83 ALA A O 1
ATOM 674 N N . ARG A 1 84 ? -0.672 -5.688 -5.974 1.00 93.44 84 ARG A N 1
ATOM 675 C CA . ARG A 1 84 ? -0.445 -7.120 -6.218 1.00 93.44 84 ARG A CA 1
ATOM 676 C C . ARG A 1 84 ? -0.486 -7.441 -7.704 1.00 93.44 84 ARG A C 1
ATOM 678 O O . ARG A 1 84 ? 0.395 -8.129 -8.199 1.00 93.44 84 ARG A O 1
ATOM 685 N N . ARG A 1 85 ? -1.480 -6.907 -8.422 1.00 92.75 85 ARG A N 1
ATOM 686 C CA . ARG A 1 85 ? -1.655 -7.161 -9.856 1.00 92.75 85 ARG A CA 1
ATOM 687 C C . ARG A 1 85 ? -0.447 -6.711 -10.675 1.00 92.75 85 ARG A C 1
ATOM 689 O O . ARG A 1 85 ? -0.013 -7.449 -11.545 1.00 92.75 85 ARG A O 1
ATOM 696 N N . GLY A 1 86 ? 0.120 -5.547 -10.352 1.00 91.62 86 GLY A N 1
ATOM 697 C CA . GLY A 1 86 ? 1.339 -5.053 -10.998 1.00 91.62 86 GLY A CA 1
ATOM 698 C C . GLY A 1 86 ? 2.646 -5.619 -10.444 1.00 91.62 86 GLY A C 1
ATOM 699 O O . GLY A 1 86 ? 3.694 -5.054 -10.750 1.00 91.62 86 GLY A O 1
ATOM 700 N N . GLU A 1 87 ? 2.590 -6.658 -9.603 1.00 90.62 87 GLU A N 1
ATOM 701 C CA . GLU A 1 87 ? 3.751 -7.328 -8.996 1.00 90.62 87 GLU A CA 1
ATOM 702 C C . GLU A 1 87 ? 4.705 -6.367 -8.260 1.00 90.62 87 GLU A C 1
ATOM 704 O O . GLU A 1 87 ? 5.915 -6.586 -8.176 1.00 90.62 87 GLU A O 1
ATOM 709 N N . VAL A 1 88 ? 4.167 -5.269 -7.711 1.00 92.12 88 VAL A N 1
ATOM 710 C CA . VAL A 1 88 ? 4.948 -4.339 -6.878 1.00 92.12 88 VAL A CA 1
ATOM 711 C C . VAL A 1 88 ? 4.888 -4.714 -5.398 1.00 92.12 88 VAL A C 1
ATOM 713 O O . VAL A 1 88 ? 5.805 -4.398 -4.639 1.00 92.12 88 VAL A O 1
ATOM 716 N N . LEU A 1 89 ? 3.811 -5.391 -4.982 1.00 92.88 89 LEU A N 1
ATOM 717 C CA . LEU A 1 89 ? 3.603 -5.877 -3.621 1.00 92.88 89 LEU A CA 1
ATOM 718 C C . LEU A 1 89 ? 3.751 -7.407 -3.579 1.00 92.88 89 LEU A C 1
ATOM 720 O O . LEU A 1 89 ? 2.957 -8.094 -4.222 1.00 92.88 89 LEU A O 1
ATOM 724 N N . PRO A 1 90 ? 4.701 -7.949 -2.797 1.00 90.69 90 PRO A N 1
ATOM 725 C CA . PRO A 1 90 ? 4.834 -9.388 -2.600 1.00 90.69 90 PRO A CA 1
ATOM 726 C C . PRO A 1 90 ? 3.564 -10.011 -2.013 1.00 90.69 90 PRO A C 1
ATOM 728 O O . PRO A 1 90 ? 2.959 -9.440 -1.103 1.00 90.69 90 PRO A O 1
ATOM 731 N N . ASP A 1 91 ? 3.217 -11.224 -2.452 1.00 88.50 91 ASP A N 1
ATOM 732 C CA . ASP A 1 91 ? 1.998 -11.926 -2.017 1.00 88.50 91 ASP A CA 1
ATOM 733 C C . ASP A 1 91 ? 1.864 -12.033 -0.497 1.00 88.50 91 ASP A C 1
ATOM 735 O O . ASP A 1 91 ? 0.783 -11.808 0.044 1.00 88.50 91 ASP A O 1
ATOM 739 N N . LYS A 1 92 ? 2.977 -12.278 0.208 1.00 89.31 92 LYS A N 1
ATOM 740 C CA . LYS A 1 92 ? 2.996 -12.365 1.675 1.00 89.31 92 LYS A CA 1
ATOM 741 C C . LYS A 1 92 ? 2.495 -11.092 2.356 1.00 89.31 92 LYS A C 1
ATOM 743 O O . LYS A 1 92 ? 1.760 -11.174 3.333 1.00 89.31 92 LYS A O 1
ATOM 748 N N . LEU A 1 93 ? 2.872 -9.925 1.833 1.00 92.94 93 LEU A N 1
ATOM 749 C CA . LEU A 1 93 ? 2.395 -8.630 2.327 1.00 92.94 93 LEU A CA 1
ATOM 750 C C . LEU A 1 93 ? 0.983 -8.310 1.814 1.00 92.94 93 LEU A C 1
ATOM 752 O O . LEU A 1 93 ? 0.256 -7.540 2.439 1.00 92.94 93 LEU A O 1
ATOM 756 N N . GLY A 1 94 ? 0.575 -8.931 0.704 1.00 92.62 94 GLY A N 1
ATOM 757 C CA . GLY A 1 94 ? -0.778 -8.866 0.154 1.00 92.62 94 GLY A CA 1
ATOM 758 C C . GLY A 1 94 ? -1.861 -9.420 1.084 1.00 92.62 94 GLY A C 1
ATOM 759 O O . GLY A 1 94 ? -2.999 -8.959 1.015 1.00 92.62 94 GLY A O 1
ATOM 760 N N . HIS A 1 95 ? -1.500 -10.314 2.010 1.00 93.81 95 HIS A N 1
ATOM 761 C CA . HIS A 1 95 ? -2.384 -10.832 3.063 1.00 93.81 95 HIS A CA 1
ATOM 762 C C . HIS A 1 95 ? -2.858 -9.778 4.072 1.00 93.81 95 HIS A C 1
ATOM 764 O O . HIS A 1 95 ? -3.661 -10.069 4.953 1.00 93.81 95 HIS A O 1
ATOM 770 N N . VAL A 1 96 ? -2.404 -8.527 3.954 1.00 96.19 96 VAL A N 1
ATOM 771 C CA . VAL A 1 96 ? -2.884 -7.432 4.802 1.00 96.19 96 VAL A CA 1
ATOM 772 C C . VAL A 1 96 ? -4.408 -7.291 4.744 1.00 96.19 96 VAL A C 1
ATOM 774 O O . VAL A 1 96 ? -5.032 -7.059 5.775 1.00 96.19 96 VAL A O 1
ATOM 777 N N . MET A 1 97 ? -5.025 -7.507 3.578 1.00 96.62 97 MET A N 1
ATOM 778 C CA . MET A 1 97 ? -6.483 -7.418 3.435 1.00 96.62 97 MET A CA 1
ATOM 779 C C . MET A 1 97 ? -7.233 -8.560 4.117 1.00 96.62 97 MET A C 1
ATOM 781 O O . MET A 1 97 ? -8.366 -8.356 4.539 1.00 96.62 97 MET A O 1
ATOM 785 N N . ASP A 1 98 ? -6.589 -9.711 4.301 1.00 95.62 98 ASP A N 1
ATOM 786 C CA . ASP A 1 98 ? -7.158 -10.833 5.048 1.00 95.62 98 ASP A CA 1
ATOM 787 C C . ASP A 1 98 ? -7.173 -10.553 6.563 1.00 95.62 98 ASP A C 1
ATOM 789 O O . ASP A 1 98 ? -7.932 -11.167 7.307 1.00 95.62 98 ASP A O 1
ATOM 793 N N . MET A 1 99 ? -6.342 -9.611 7.030 1.00 96.62 99 MET A N 1
ATOM 794 C CA . MET A 1 99 ? -6.202 -9.259 8.446 1.00 96.62 99 MET A CA 1
ATOM 795 C C . MET A 1 99 ? -6.978 -7.999 8.836 1.00 96.62 99 MET A C 1
ATOM 797 O O . MET A 1 99 ? -7.569 -7.947 9.911 1.00 96.62 99 MET A O 1
ATOM 801 N N . LEU A 1 100 ? -6.975 -6.971 7.980 1.00 96.81 100 LEU A N 1
ATOM 802 C CA . LEU A 1 100 ? -7.510 -5.642 8.297 1.00 96.81 100 LEU A CA 1
ATOM 803 C C . LEU A 1 100 ? -8.961 -5.603 8.820 1.00 96.81 100 LEU A C 1
ATOM 805 O O . LEU A 1 100 ? -9.222 -4.762 9.681 1.00 96.81 100 LEU A O 1
ATOM 809 N N . PRO A 1 101 ? -9.898 -6.460 8.366 1.00 96.12 101 PRO A N 1
ATOM 810 C CA . PRO A 1 101 ? -11.262 -6.479 8.900 1.00 96.12 101 PRO A CA 1
ATOM 811 C C . PRO A 1 101 ? -11.358 -6.890 10.376 1.00 96.12 101 PRO A C 1
ATOM 813 O O . PRO A 1 101 ? -12.326 -6.534 11.044 1.00 96.12 101 PRO A O 1
ATOM 816 N N . TYR A 1 102 ? -10.364 -7.623 10.883 1.00 96.00 102 TYR A N 1
ATOM 817 C CA . TYR A 1 102 ? -10.390 -8.262 12.202 1.00 96.00 102 TYR A CA 1
ATOM 818 C C . TYR A 1 102 ? -9.543 -7.539 13.251 1.00 96.00 102 TYR A C 1
ATOM 820 O O . TYR A 1 102 ? -9.492 -7.966 14.400 1.00 96.00 102 TYR A O 1
ATOM 828 N N . VAL A 1 103 ? -8.858 -6.462 12.869 1.00 96.56 103 VAL A N 1
ATOM 829 C CA . VAL A 1 103 ? -7.887 -5.773 13.728 1.00 96.56 103 VAL A CA 1
ATOM 830 C C . VAL A 1 103 ? -8.278 -4.320 13.930 1.00 96.56 103 VAL A C 1
ATOM 832 O O . VAL A 1 103 ? -9.001 -3.722 13.132 1.00 96.56 103 VAL A O 1
ATOM 835 N N . SER A 1 104 ? -7.766 -3.719 14.996 1.00 96.94 104 SER A N 1
ATOM 836 C CA . SER A 1 104 ? -7.968 -2.299 15.272 1.00 96.94 104 SER A CA 1
ATOM 837 C C . SER A 1 104 ? -7.282 -1.405 14.227 1.00 96.94 104 SER A C 1
ATOM 839 O O . SER A 1 104 ? -6.293 -1.788 13.597 1.00 96.94 104 SER A O 1
ATOM 841 N N . CYS A 1 105 ? -7.738 -0.157 14.073 1.00 96.50 105 CYS A N 1
ATOM 842 C CA . CYS A 1 105 ? -7.056 0.825 13.221 1.00 96.50 105 CYS A CA 1
ATOM 843 C C . CYS A 1 105 ? -5.590 1.038 13.640 1.00 96.50 105 CYS A C 1
ATOM 845 O O . CYS A 1 105 ? -4.742 1.326 12.795 1.00 96.50 105 CYS A O 1
ATOM 847 N N . ASN A 1 106 ? -5.274 0.887 14.930 1.00 95.81 106 ASN A N 1
ATOM 848 C CA . ASN A 1 106 ? -3.904 0.947 15.426 1.00 95.81 106 ASN A CA 1
ATOM 849 C C . ASN A 1 106 ? -3.034 -0.199 14.889 1.00 95.81 106 ASN A C 1
ATOM 851 O O . ASN A 1 106 ? -1.924 0.037 14.419 1.00 95.81 106 ASN A O 1
ATOM 855 N N . GLU A 1 107 ? -3.526 -1.432 14.938 1.00 96.62 107 GLU A N 1
ATOM 856 C CA . GLU A 1 107 ? -2.812 -2.590 14.392 1.00 96.62 107 GLU A CA 1
ATOM 857 C C . GLU A 1 107 ? -2.720 -2.511 12.868 1.00 96.62 107 GLU A C 1
ATOM 859 O O . GLU A 1 107 ? -1.641 -2.703 12.309 1.00 96.62 107 GLU A O 1
ATOM 864 N N . GLY A 1 108 ? -3.807 -2.116 12.198 1.00 97.00 108 GLY A N 1
ATOM 865 C CA . GLY A 1 108 ? -3.819 -1.868 10.757 1.00 97.00 108 GLY A CA 1
ATOM 866 C C . GLY A 1 108 ? -2.782 -0.827 10.327 1.00 97.00 108 GLY A C 1
ATOM 867 O O . GLY A 1 108 ? -2.075 -1.031 9.341 1.00 97.00 108 GLY A O 1
ATOM 868 N N . PHE A 1 109 ? -2.598 0.243 11.108 1.00 96.69 109 PHE A N 1
ATOM 869 C CA . PHE A 1 109 ? -1.521 1.211 10.890 1.00 96.69 109 PHE A CA 1
ATOM 870 C C . PHE A 1 109 ? -0.132 0.549 10.911 1.00 96.69 109 PHE A C 1
ATOM 872 O O . PHE A 1 109 ? 0.688 0.830 10.037 1.00 96.69 109 PHE A O 1
ATOM 879 N N . HIS A 1 110 ? 0.139 -0.354 11.859 1.00 95.75 110 HIS A N 1
ATOM 880 C CA . HIS A 1 110 ? 1.421 -1.063 11.931 1.00 95.75 110 HIS A CA 1
ATOM 881 C C . HIS A 1 110 ? 1.636 -2.032 10.761 1.00 95.75 110 HIS A C 1
ATOM 883 O O . HIS A 1 110 ? 2.746 -2.085 10.226 1.00 95.75 110 HIS A O 1
ATOM 889 N N . LEU A 1 111 ? 0.591 -2.743 10.322 1.00 96.94 111 LEU A N 1
ATOM 890 C CA . LEU A 1 111 ? 0.654 -3.609 9.138 1.00 96.94 111 LEU A CA 1
ATOM 891 C C . LEU A 1 111 ? 0.997 -2.805 7.877 1.00 96.94 111 LEU A C 1
ATOM 893 O O . LEU A 1 111 ? 1.927 -3.143 7.143 1.00 96.94 111 LEU A O 1
ATOM 897 N N . LEU A 1 112 ? 0.304 -1.687 7.655 1.00 97.31 112 LEU A N 1
ATOM 898 C CA . LEU A 1 112 ? 0.561 -0.815 6.507 1.00 97.31 112 LEU A CA 1
ATOM 899 C C . LEU A 1 112 ? 1.937 -0.138 6.588 1.00 97.31 112 LEU A C 1
ATOM 901 O O . LEU A 1 112 ? 2.586 0.082 5.564 1.00 97.31 112 LEU A O 1
ATOM 905 N N . LEU A 1 113 ? 2.427 0.151 7.795 1.00 95.25 113 LEU A N 1
ATOM 906 C CA . LEU A 1 113 ? 3.773 0.681 7.993 1.00 95.25 113 LEU A CA 1
ATOM 907 C C . LEU A 1 113 ? 4.858 -0.349 7.641 1.00 95.25 113 LEU A C 1
ATOM 909 O O . LEU A 1 113 ? 5.915 0.034 7.140 1.00 95.25 113 LEU A O 1
ATOM 913 N N . ALA A 1 114 ? 4.621 -1.644 7.857 1.00 94.56 114 ALA A N 1
ATOM 914 C CA . ALA A 1 114 ? 5.536 -2.689 7.397 1.00 94.56 114 ALA A CA 1
ATOM 915 C C . ALA A 1 114 ? 5.624 -2.723 5.860 1.00 94.56 114 ALA A C 1
ATOM 917 O O . ALA A 1 114 ? 6.725 -2.773 5.309 1.00 94.56 114 ALA A O 1
ATOM 918 N N . ILE A 1 115 ? 4.491 -2.564 5.168 1.00 95.56 115 ILE A N 1
ATOM 919 C CA . ILE A 1 115 ? 4.451 -2.414 3.703 1.00 95.56 115 ILE A CA 1
ATOM 920 C C . ILE A 1 115 ? 5.201 -1.152 3.254 1.00 95.56 115 ILE A C 1
ATOM 922 O O . ILE A 1 115 ? 5.970 -1.181 2.293 1.00 95.56 115 ILE A O 1
ATOM 926 N N . TRP A 1 116 ? 5.032 -0.034 3.963 1.00 94.69 116 TRP A N 1
ATOM 927 C CA . TRP A 1 116 ? 5.780 1.192 3.675 1.00 94.69 116 TRP A CA 1
ATOM 928 C C . TRP A 1 116 ? 7.296 0.980 3.773 1.00 94.69 116 TRP A C 1
ATOM 930 O O . TRP A 1 116 ? 8.038 1.372 2.869 1.00 94.69 116 TRP A O 1
ATOM 940 N N . LYS A 1 117 ? 7.756 0.322 4.846 1.00 92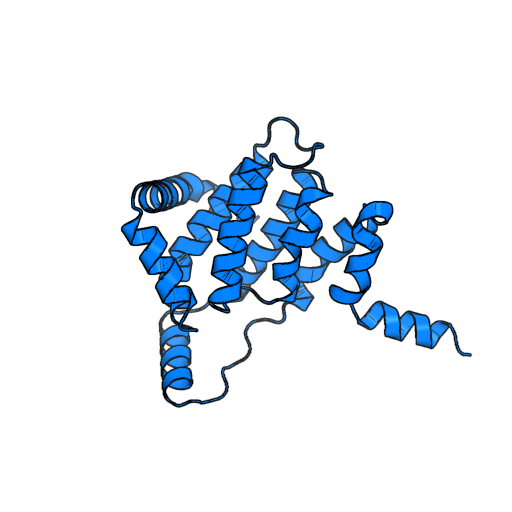.31 117 LYS A N 1
ATOM 941 C CA . LYS A 1 117 ? 9.173 -0.002 5.063 1.00 92.31 117 LYS A CA 1
ATOM 942 C C . LYS A 1 117 ? 9.734 -0.901 3.961 1.00 92.31 117 LYS A C 1
ATOM 944 O O . LYS A 1 117 ? 10.862 -0.670 3.532 1.00 92.31 117 LYS A O 1
ATOM 949 N N . TYR A 1 118 ? 8.946 -1.852 3.457 1.00 92.81 118 TYR A N 1
ATOM 950 C CA . TYR A 1 118 ? 9.328 -2.659 2.296 1.00 92.81 118 TYR A CA 1
ATOM 951 C C . TYR A 1 118 ? 9.669 -1.773 1.086 1.00 92.81 118 TYR A C 1
ATOM 953 O O . TYR A 1 118 ? 10.760 -1.884 0.528 1.00 92.81 118 TYR A O 1
ATOM 961 N N . PHE A 1 119 ? 8.813 -0.806 0.740 1.00 90.56 119 PHE A N 1
ATOM 962 C CA . PHE A 1 119 ? 9.095 0.114 -0.370 1.00 90.56 119 PHE A CA 1
ATOM 963 C C . PHE A 1 119 ? 10.246 1.085 -0.099 1.00 90.56 119 PHE A C 1
ATOM 965 O O . PHE A 1 119 ? 10.902 1.532 -1.040 1.00 90.56 119 PHE A O 1
ATOM 972 N N . GLN A 1 120 ? 10.499 1.446 1.160 1.00 87.81 120 GLN A N 1
ATOM 973 C CA . GLN A 1 120 ? 11.687 2.226 1.514 1.00 87.81 120 GLN A CA 1
ATOM 974 C C . GLN A 1 120 ? 12.966 1.413 1.301 1.00 87.81 120 GLN A C 1
ATOM 976 O O . GLN A 1 120 ? 13.937 1.941 0.765 1.00 87.81 120 GLN A O 1
ATOM 981 N N . ARG A 1 121 ? 12.955 0.128 1.671 1.00 87.12 121 ARG A N 1
ATOM 982 C CA . ARG A 1 121 ? 14.109 -0.762 1.527 1.00 87.12 121 ARG A CA 1
ATOM 983 C C . ARG A 1 121 ? 14.376 -1.161 0.081 1.00 87.12 121 ARG A C 1
ATOM 985 O O . ARG A 1 121 ? 15.540 -1.266 -0.287 1.00 87.12 121 ARG A O 1
ATOM 992 N N . ALA A 1 122 ? 13.324 -1.363 -0.714 1.00 83.00 122 ALA A N 1
ATOM 993 C CA . ALA A 1 122 ? 13.445 -1.705 -2.128 1.00 83.00 122 ALA A CA 1
ATOM 994 C C . ALA A 1 122 ? 14.217 -0.644 -2.921 1.00 83.00 122 ALA A C 1
ATOM 996 O O . ALA A 1 122 ? 14.924 -1.010 -3.851 1.00 83.00 122 ALA A O 1
ATOM 997 N N . ALA A 1 123 ? 14.111 0.637 -2.531 1.00 79.06 123 ALA A N 1
ATOM 998 C CA . ALA A 1 123 ? 14.919 1.752 -3.041 1.00 79.06 123 ALA A CA 1
ATOM 999 C C . ALA A 1 123 ? 15.128 1.738 -4.572 1.00 79.06 123 ALA A C 1
ATOM 1001 O O . ALA A 1 123 ? 16.212 2.043 -5.065 1.00 79.06 123 ALA A O 1
ATOM 1002 N N . VAL A 1 124 ? 14.084 1.364 -5.317 1.00 83.12 124 VAL A N 1
ATOM 1003 C CA . VAL A 1 124 ? 14.182 1.076 -6.750 1.00 83.12 124 VAL A CA 1
ATOM 1004 C C . VAL A 1 124 ? 14.442 2.364 -7.531 1.00 83.12 124 VAL A C 1
ATOM 1006 O O . VAL A 1 124 ? 13.675 3.325 -7.419 1.00 83.12 124 VAL A O 1
ATOM 1009 N N . THR A 1 125 ? 15.518 2.389 -8.321 1.00 86.56 125 THR A N 1
ATOM 1010 C CA . THR A 1 125 ? 15.843 3.522 -9.200 1.00 86.56 125 THR A CA 1
ATOM 1011 C C . THR A 1 125 ? 15.171 3.377 -10.562 1.00 86.56 125 THR A C 1
ATOM 1013 O O . THR A 1 125 ? 14.735 2.294 -10.947 1.00 86.56 125 THR A O 1
ATOM 1016 N N . TYR A 1 126 ? 15.097 4.471 -11.323 1.00 88.00 126 TYR A N 1
ATOM 1017 C CA . TYR A 1 126 ? 14.541 4.434 -12.676 1.00 88.00 126 TYR A CA 1
ATOM 1018 C C . TYR A 1 126 ? 15.309 3.464 -13.587 1.00 88.00 126 TYR A C 1
ATOM 1020 O O . TYR A 1 126 ? 14.694 2.739 -14.366 1.00 88.00 126 TYR A O 1
ATOM 1028 N N . GLU A 1 127 ? 16.638 3.421 -13.467 1.00 89.44 127 GLU A N 1
ATOM 1029 C CA . GLU A 1 127 ? 17.501 2.517 -14.230 1.00 89.44 127 GLU A CA 1
ATOM 1030 C C . GLU A 1 127 ? 17.151 1.057 -13.943 1.00 89.44 127 GLU A C 1
ATOM 1032 O O . GLU A 1 127 ? 16.935 0.300 -14.887 1.00 89.44 127 GLU A O 1
ATOM 1037 N N . MET A 1 128 ? 16.979 0.696 -12.666 1.00 88.50 128 MET A N 1
ATOM 1038 C CA . MET A 1 128 ? 16.560 -0.651 -12.267 1.00 88.50 128 MET A CA 1
ATOM 1039 C C . MET A 1 128 ? 15.199 -1.018 -12.867 1.00 88.50 128 MET A C 1
ATOM 1041 O O . MET A 1 128 ? 15.047 -2.097 -13.434 1.00 88.50 128 MET A O 1
ATOM 1045 N N . VAL A 1 129 ? 14.209 -0.115 -12.812 1.00 89.81 129 VAL A N 1
ATOM 1046 C CA . VAL A 1 129 ? 12.890 -0.374 -13.423 1.00 89.81 129 VAL A CA 1
ATOM 1047 C C . VAL A 1 129 ? 13.005 -0.554 -14.937 1.00 89.81 129 VAL A C 1
ATOM 1049 O O . VAL A 1 129 ? 12.357 -1.429 -15.512 1.00 89.81 129 VAL A O 1
ATOM 1052 N N . ASN A 1 130 ? 13.834 0.251 -15.600 1.00 90.69 130 ASN A N 1
ATOM 1053 C CA . ASN A 1 130 ? 14.045 0.152 -17.040 1.00 90.69 130 ASN A CA 1
ATOM 1054 C C . ASN A 1 130 ? 14.751 -1.159 -17.431 1.00 90.69 130 ASN A C 1
ATOM 1056 O O . ASN A 1 130 ? 14.403 -1.768 -18.443 1.00 90.69 130 ASN A O 1
ATOM 1060 N N . GLU A 1 131 ? 15.693 -1.631 -16.614 1.00 90.00 131 GLU A N 1
ATOM 1061 C CA . GLU A 1 131 ? 16.328 -2.942 -16.768 1.00 90.00 131 GLU A CA 1
ATOM 1062 C C . GLU A 1 131 ? 15.329 -4.085 -16.562 1.00 90.00 131 GLU A C 1
ATOM 1064 O O . GLU A 1 131 ? 15.247 -4.966 -17.420 1.00 90.00 131 GLU A O 1
ATOM 1069 N N . MET A 1 132 ? 14.509 -4.030 -15.502 1.00 89.62 132 MET A N 1
ATOM 1070 C CA . MET A 1 132 ? 13.417 -4.985 -15.256 1.00 89.62 132 MET A CA 1
ATOM 1071 C C . MET A 1 132 ? 12.451 -5.027 -16.446 1.00 89.62 132 MET A C 1
ATOM 1073 O O . MET A 1 132 ? 12.063 -6.101 -16.899 1.00 89.62 132 MET A O 1
ATOM 1077 N N . HIS A 1 133 ? 12.081 -3.865 -16.991 1.00 90.06 133 HIS A N 1
ATOM 1078 C CA . HIS A 1 133 ? 11.206 -3.781 -18.158 1.00 90.06 133 HIS A CA 1
ATOM 1079 C C . HIS A 1 133 ? 11.863 -4.388 -19.405 1.00 90.06 133 HIS A C 1
ATOM 1081 O O . HIS A 1 133 ? 11.238 -5.174 -20.115 1.00 90.06 133 HIS A O 1
ATOM 1087 N N . GLY A 1 134 ? 13.140 -4.082 -19.651 1.00 90.00 134 GLY A N 1
ATOM 1088 C CA . GLY A 1 134 ? 13.900 -4.678 -20.746 1.00 90.00 134 GLY A CA 1
ATOM 1089 C C . GLY A 1 134 ? 14.023 -6.200 -20.625 1.00 90.00 134 GLY A C 1
ATOM 1090 O O . GLY A 1 134 ? 13.887 -6.895 -21.629 1.00 90.00 134 GLY A O 1
ATOM 1091 N N . ALA A 1 135 ? 14.254 -6.713 -19.414 1.00 88.69 135 ALA A N 1
ATOM 1092 C CA . ALA A 1 135 ? 14.290 -8.142 -19.106 1.00 88.69 135 ALA A CA 1
ATOM 1093 C C . ALA A 1 135 ? 12.935 -8.812 -19.376 1.00 88.69 135 ALA A C 1
ATOM 1095 O O . ALA A 1 135 ? 12.879 -9.796 -20.112 1.00 88.69 135 ALA A O 1
ATOM 1096 N N . ALA A 1 136 ? 11.837 -8.219 -18.897 1.00 88.38 136 ALA A N 1
ATOM 1097 C CA . ALA A 1 136 ? 10.482 -8.716 -19.138 1.00 88.38 136 ALA A CA 1
ATOM 1098 C C . ALA A 1 136 ? 10.147 -8.788 -20.639 1.00 88.38 136 ALA A C 1
ATOM 1100 O O . ALA A 1 136 ? 9.620 -9.793 -21.111 1.00 88.38 136 ALA A O 1
ATOM 1101 N N . MET A 1 137 ? 10.536 -7.773 -21.419 1.00 88.38 137 MET A N 1
ATOM 1102 C CA . MET A 1 137 ? 10.347 -7.766 -22.877 1.00 88.38 137 MET A CA 1
ATOM 1103 C C . MET A 1 137 ? 11.162 -8.846 -23.608 1.00 88.38 137 MET A C 1
ATOM 1105 O O . MET A 1 137 ? 10.794 -9.239 -24.715 1.00 88.38 137 MET A O 1
ATOM 1109 N N . ARG A 1 138 ? 12.263 -9.325 -23.014 1.00 90.94 138 ARG A N 1
ATOM 1110 C CA . ARG A 1 138 ? 13.081 -10.433 -23.539 1.00 90.94 138 ARG A CA 1
ATOM 1111 C C . ARG A 1 138 ? 12.667 -11.806 -22.998 1.00 90.94 138 ARG A C 1
ATOM 1113 O O . ARG A 1 138 ? 13.122 -12.812 -23.533 1.00 90.94 138 ARG A O 1
ATOM 1120 N N . GLY A 1 139 ? 11.799 -11.852 -21.986 1.00 84.31 139 GLY A N 1
ATOM 1121 C CA . GLY A 1 139 ? 11.446 -13.076 -21.264 1.00 84.31 139 GLY A CA 1
ATOM 1122 C C . GLY A 1 139 ? 12.543 -13.564 -20.311 1.00 84.31 139 GLY A C 1
ATOM 1123 O O . GLY A 1 139 ? 12.566 -14.745 -19.967 1.00 84.31 139 GLY A O 1
ATOM 1124 N N . ASP A 1 140 ? 13.458 -12.679 -19.907 1.00 84.81 140 ASP A N 1
ATOM 1125 C CA . ASP A 1 140 ? 14.516 -13.002 -18.951 1.00 84.81 140 ASP A CA 1
ATOM 1126 C C . ASP A 1 140 ? 13.928 -13.136 -17.528 1.00 84.81 140 ASP A C 1
ATOM 1128 O O . ASP A 1 140 ? 12.987 -12.415 -17.179 1.00 84.81 140 ASP A O 1
ATOM 1132 N N . PRO A 1 141 ? 14.481 -14.016 -16.672 1.00 75.12 141 PRO A N 1
ATOM 1133 C CA . PRO A 1 141 ? 14.107 -14.066 -15.264 1.00 75.12 141 PRO A CA 1
ATOM 1134 C C . PRO A 1 141 ? 14.461 -12.744 -14.576 1.00 75.12 141 PRO A C 1
ATOM 1136 O O . PRO A 1 141 ? 15.554 -12.204 -14.742 1.00 75.12 141 PRO A O 1
ATOM 1139 N N . GLN A 1 142 ? 13.522 -12.227 -13.794 1.00 69.94 142 GLN A N 1
ATOM 1140 C CA . GLN A 1 142 ? 13.665 -10.951 -13.107 1.00 69.94 142 GLN A CA 1
ATOM 1141 C C . GLN A 1 142 ? 14.504 -11.100 -11.830 1.00 69.94 142 GLN A C 1
ATOM 1143 O O . GLN A 1 142 ? 14.401 -12.107 -11.125 1.00 69.94 142 GLN A O 1
ATOM 1148 N N . GLU A 1 143 ? 15.330 -10.097 -11.518 1.00 66.94 143 GLU A N 1
ATOM 1149 C CA . GLU A 1 143 ? 16.041 -10.059 -10.237 1.00 66.94 143 GLU A CA 1
ATOM 1150 C C . GLU A 1 143 ? 15.063 -9.978 -9.060 1.00 66.94 143 GLU A C 1
ATOM 1152 O O . GLU A 1 143 ? 14.018 -9.324 -9.123 1.00 66.94 143 GLU A O 1
ATOM 1157 N N . ALA A 1 144 ? 15.419 -10.660 -7.970 1.00 63.41 144 ALA A N 1
ATOM 1158 C CA . ALA A 1 144 ? 14.591 -10.722 -6.779 1.00 63.41 144 ALA A CA 1
ATOM 1159 C C . ALA A 1 144 ? 14.595 -9.375 -6.038 1.00 63.41 144 ALA A C 1
ATOM 1161 O O . ALA A 1 144 ? 15.640 -8.862 -5.638 1.00 63.41 144 ALA A O 1
ATOM 1162 N N . LEU A 1 145 ? 13.399 -8.836 -5.811 1.00 73.19 145 LEU A N 1
ATOM 1163 C CA . LEU A 1 145 ? 13.156 -7.735 -4.878 1.00 73.19 145 LEU A CA 1
ATOM 1164 C C . LEU A 1 145 ? 13.487 -8.162 -3.433 1.00 73.19 145 LEU A C 1
ATOM 1166 O O . LEU A 1 145 ? 13.627 -9.362 -3.171 1.00 73.19 145 LEU A O 1
ATOM 1170 N N . PRO A 1 146 ? 13.607 -7.217 -2.475 1.00 73.62 146 PRO A N 1
ATOM 1171 C CA . PRO A 1 146 ? 13.877 -7.560 -1.083 1.00 73.62 146 PRO A CA 1
ATOM 1172 C C . PRO A 1 146 ? 12.936 -8.644 -0.556 1.00 73.62 146 PRO A C 1
ATOM 1174 O O . PRO A 1 146 ? 11.730 -8.617 -0.809 1.00 73.62 146 PRO A O 1
ATOM 1177 N N . ALA A 1 147 ? 13.498 -9.572 0.214 1.00 77.69 147 ALA A N 1
ATOM 1178 C CA . ALA A 1 147 ? 12.754 -10.652 0.840 1.00 77.69 147 ALA A CA 1
ATOM 1179 C C . ALA A 1 147 ? 11.654 -10.081 1.754 1.00 77.69 147 ALA A C 1
ATOM 1181 O O . ALA A 1 147 ? 11.930 -9.321 2.687 1.00 77.69 147 ALA A O 1
ATOM 1182 N N . ALA A 1 148 ? 10.395 -10.439 1.488 1.00 81.75 148 ALA A N 1
ATOM 1183 C CA . ALA A 1 148 ? 9.246 -9.960 2.258 1.00 81.75 148 ALA A CA 1
ATOM 1184 C C . ALA A 1 148 ? 9.309 -10.397 3.733 1.00 81.75 148 ALA A C 1
ATOM 1186 O O . ALA A 1 148 ? 8.740 -9.734 4.597 1.00 81.75 148 ALA A O 1
ATOM 1187 N N . GLU A 1 149 ? 10.029 -11.486 4.020 1.00 82.38 149 GLU A N 1
ATOM 1188 C CA . GLU A 1 149 ? 10.242 -12.081 5.340 1.00 82.38 149 GLU A CA 1
ATOM 1189 C C . GLU A 1 149 ? 10.729 -11.069 6.381 1.00 82.38 149 GLU A C 1
ATOM 1191 O O . GLU A 1 149 ? 10.293 -11.128 7.530 1.00 82.38 149 GLU A O 1
ATOM 1196 N N . GLU A 1 150 ? 11.576 -10.117 5.981 1.00 82.62 150 GLU A N 1
ATOM 1197 C CA . GLU A 1 150 ? 12.118 -9.079 6.870 1.00 82.62 150 GLU A CA 1
ATOM 1198 C C . GLU A 1 150 ? 11.036 -8.121 7.399 1.00 82.62 150 GLU A C 1
ATOM 1200 O O . GLU A 1 150 ? 11.234 -7.452 8.411 1.00 82.62 150 GLU A O 1
ATOM 1205 N N . PHE A 1 151 ? 9.873 -8.071 6.744 1.00 87.62 151 PHE A N 1
ATOM 1206 C CA . PHE A 1 151 ? 8.765 -7.173 7.079 1.00 87.62 151 PHE A CA 1
ATOM 1207 C C . PHE A 1 151 ? 7.572 -7.903 7.711 1.00 87.62 151 PHE A C 1
ATOM 1209 O O . PHE A 1 151 ? 6.580 -7.267 8.071 1.00 87.62 151 PHE A O 1
ATOM 1216 N N . MET A 1 152 ? 7.665 -9.225 7.897 1.00 90.56 152 MET A N 1
ATOM 1217 C CA . MET A 1 152 ? 6.560 -10.044 8.410 1.00 90.56 152 MET A CA 1
ATOM 1218 C C . MET A 1 152 ? 6.387 -9.967 9.928 1.00 90.56 152 MET A C 1
ATOM 1220 O O . MET A 1 152 ? 5.354 -10.394 10.433 1.00 90.56 152 MET A O 1
ATOM 1224 N N . GLU A 1 153 ? 7.346 -9.412 10.673 1.00 90.44 153 GLU A N 1
ATOM 1225 C CA . GLU A 1 153 ? 7.284 -9.358 12.141 1.00 90.44 153 GLU A CA 1
ATOM 1226 C C . GLU A 1 153 ? 5.990 -8.696 12.641 1.00 90.44 153 GLU A C 1
ATOM 1228 O O . GLU A 1 153 ? 5.296 -9.246 13.493 1.00 90.44 153 GLU A O 1
ATOM 1233 N N . SER A 1 154 ? 5.607 -7.553 12.060 1.00 91.62 154 SER A N 1
ATOM 1234 C CA . SER A 1 154 ? 4.364 -6.866 12.440 1.00 91.62 154 SER A CA 1
ATOM 1235 C C . SER A 1 154 ? 3.119 -7.692 12.106 1.00 91.62 154 SER A C 1
ATOM 1237 O O . SER A 1 154 ? 2.179 -7.711 12.894 1.00 91.62 154 SER A O 1
ATOM 1239 N N . PHE A 1 155 ? 3.128 -8.417 10.986 1.00 94.25 155 PHE A N 1
ATOM 1240 C CA . PHE A 1 155 ? 2.034 -9.309 10.594 1.00 94.25 155 PHE A CA 1
ATOM 1241 C C . PHE A 1 155 ? 1.885 -10.471 11.577 1.00 94.25 155 PHE A C 1
ATOM 1243 O O . PHE A 1 155 ? 0.788 -10.740 12.054 1.00 94.25 155 PHE A O 1
ATOM 1250 N N . ILE A 1 156 ? 2.992 -11.117 11.940 1.00 92.56 156 ILE A N 1
ATOM 1251 C CA . ILE A 1 156 ? 3.001 -12.240 12.882 1.00 92.56 156 ILE A CA 1
ATOM 1252 C C . ILE A 1 156 ? 2.524 -11.785 14.266 1.00 92.56 156 ILE A C 1
ATOM 1254 O O . ILE A 1 156 ? 1.667 -12.431 14.862 1.00 92.56 156 ILE A O 1
ATOM 1258 N N . CYS A 1 157 ? 3.031 -10.654 14.765 1.00 92.88 157 CYS A N 1
ATOM 1259 C CA . CYS A 1 157 ? 2.627 -10.114 16.064 1.00 92.88 157 CYS A CA 1
ATOM 1260 C C . CYS A 1 157 ? 1.129 -9.791 16.117 1.00 92.88 157 CYS A C 1
ATOM 1262 O O . CYS A 1 157 ? 0.464 -10.166 17.079 1.00 92.88 157 CYS A O 1
ATOM 1264 N N . VAL A 1 158 ? 0.588 -9.139 15.084 1.00 94.88 158 VAL A N 1
ATOM 1265 C CA . VAL A 1 158 ? -0.844 -8.805 15.021 1.00 94.88 158 VAL A CA 1
ATOM 1266 C C . VAL A 1 158 ? -1.706 -10.063 14.876 1.00 94.88 158 VAL A C 1
ATOM 1268 O O . VAL A 1 158 ? -2.733 -10.171 15.545 1.00 94.88 158 VAL A O 1
ATOM 1271 N N . ALA A 1 159 ? -1.283 -11.038 14.065 1.00 94.31 159 ALA A N 1
ATOM 1272 C CA . ALA A 1 159 ? -1.992 -12.309 13.922 1.00 94.31 159 ALA A CA 1
ATOM 1273 C C . ALA A 1 159 ? -2.035 -13.091 15.245 1.00 94.31 159 ALA A C 1
ATOM 1275 O O . ALA A 1 159 ? -3.083 -13.609 15.617 1.00 94.31 159 ALA A O 1
ATOM 1276 N N . HIS A 1 160 ? -0.928 -13.134 15.993 1.00 91.25 160 HIS A N 1
ATOM 1277 C CA . HIS A 1 160 ? -0.887 -13.767 17.314 1.00 91.25 160 HIS A CA 1
ATOM 1278 C C . HIS A 1 160 ? -1.710 -13.017 18.367 1.00 91.25 160 HIS A C 1
ATOM 1280 O O . HIS A 1 160 ? -2.344 -13.657 19.202 1.00 91.25 160 HIS A O 1
ATOM 1286 N N . ALA A 1 161 ? -1.719 -11.681 18.343 1.00 92.88 161 ALA A N 1
ATOM 1287 C CA . ALA A 1 161 ? -2.531 -10.887 19.265 1.00 92.88 161 ALA A CA 1
ATOM 1288 C C . ALA A 1 161 ? -4.040 -11.113 19.056 1.00 92.88 161 ALA A C 1
ATOM 1290 O O . ALA A 1 161 ? -4.803 -11.053 20.015 1.00 92.88 161 ALA A O 1
ATOM 1291 N N . ASN A 1 162 ? -4.446 -11.433 17.824 1.00 94.12 162 ASN A N 1
ATOM 1292 C CA . ASN A 1 162 ? -5.835 -11.661 17.425 1.00 94.12 162 ASN A CA 1
ATOM 1293 C C . ASN A 1 162 ? -6.058 -13.117 16.980 1.00 94.12 162 ASN A C 1
ATOM 1295 O O . ASN A 1 162 ? -6.773 -13.380 16.014 1.00 94.12 162 ASN A O 1
ATOM 1299 N N . ILE A 1 163 ? -5.418 -14.076 17.661 1.00 93.69 163 ILE A N 1
ATOM 1300 C CA . ILE A 1 163 ? -5.347 -15.481 17.221 1.00 93.69 163 ILE A CA 1
ATOM 1301 C C . ILE A 1 163 ? -6.710 -16.170 17.095 1.00 93.69 163 ILE A C 1
ATOM 1303 O O . ILE A 1 163 ? -6.844 -17.112 16.319 1.00 93.69 163 ILE A O 1
ATOM 1307 N N . GLU A 1 164 ? -7.717 -15.698 17.829 1.00 94.31 164 GLU A N 1
ATOM 1308 C CA . GLU A 1 164 ? -9.084 -16.224 17.756 1.00 94.31 164 GLU A CA 1
ATOM 1309 C C . GLU A 1 164 ? -9.686 -16.041 16.353 1.00 94.31 164 GLU A C 1
ATOM 1311 O O . GLU A 1 164 ? -10.322 -16.958 15.839 1.00 94.31 164 GLU A O 1
ATOM 1316 N N . GLU A 1 165 ? -9.403 -14.910 15.700 1.00 94.88 165 GLU A N 1
ATOM 1317 C CA . GLU A 1 165 ? -9.908 -14.573 14.360 1.00 94.88 165 GLU A CA 1
ATOM 1318 C C . GLU A 1 165 ? -8.861 -14.829 13.260 1.00 94.88 165 GLU A C 1
ATOM 1320 O O . GLU A 1 165 ? -9.193 -15.202 12.135 1.00 94.88 165 GLU A O 1
ATOM 1325 N N . LEU A 1 166 ? -7.573 -14.656 13.579 1.00 95.06 166 LEU A N 1
ATOM 1326 C CA . LEU A 1 166 ? -6.460 -14.690 12.622 1.00 95.06 166 LEU A CA 1
ATOM 1327 C C . LEU A 1 166 ? -5.549 -15.917 12.762 1.00 95.06 166 LEU A C 1
ATOM 1329 O O . LEU A 1 166 ? -4.555 -16.034 12.049 1.00 95.06 166 LEU A O 1
ATOM 1333 N N . GLY A 1 167 ? -5.858 -16.880 13.631 1.00 89.56 167 GLY A N 1
ATOM 1334 C CA . GLY A 1 167 ? -5.008 -18.063 13.815 1.00 89.56 167 GLY A CA 1
ATOM 1335 C C . GLY A 1 167 ? -4.777 -18.862 12.526 1.00 89.56 167 GLY A C 1
ATOM 1336 O O . GLY A 1 167 ? -3.702 -19.427 12.324 1.00 89.56 167 GLY A O 1
ATOM 1337 N N . TRP A 1 168 ? -5.747 -18.848 11.609 1.00 91.31 168 TRP A N 1
ATOM 1338 C CA . TRP A 1 168 ? -5.668 -19.542 10.323 1.00 91.31 168 TRP A CA 1
ATOM 1339 C C . TRP A 1 168 ? -4.633 -18.944 9.356 1.00 91.31 168 TRP A C 1
ATOM 1341 O O . TRP A 1 168 ? -4.139 -19.670 8.493 1.00 91.31 168 TRP A O 1
ATOM 1351 N N . ILE A 1 169 ? -4.277 -17.65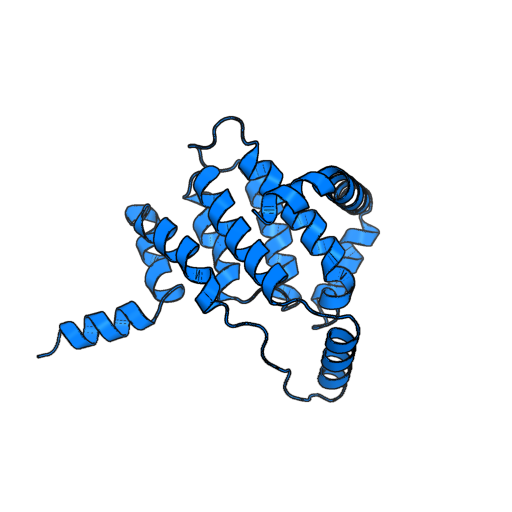6 9.491 1.00 91.50 169 ILE A N 1
ATOM 1352 C CA . ILE A 1 169 ? -3.339 -16.991 8.572 1.00 91.50 169 ILE A CA 1
ATOM 1353 C C . ILE A 1 169 ? -1.875 -17.191 8.980 1.00 91.50 169 ILE A C 1
ATOM 1355 O O . ILE A 1 169 ? -0.978 -17.104 8.143 1.00 91.50 169 ILE A O 1
ATOM 1359 N N . VAL A 1 170 ? -1.608 -17.512 10.251 1.00 88.56 170 VAL A N 1
ATOM 1360 C CA . VAL A 1 170 ? -0.245 -17.668 10.796 1.00 88.56 170 VAL A CA 1
ATOM 1361 C C . VAL A 1 170 ? 0.619 -18.652 9.981 1.00 88.56 170 VAL A C 1
ATOM 1363 O O . VAL A 1 170 ? 1.741 -18.279 9.626 1.00 88.56 170 VAL A O 1
ATOM 1366 N N . PRO A 1 171 ? 0.128 -19.848 9.587 1.00 86.88 171 PRO A N 1
ATOM 1367 C CA . PRO A 1 171 ? 0.841 -20.749 8.676 1.00 86.88 171 PRO A CA 1
ATOM 1368 C C . PRO A 1 171 ? 1.272 -20.131 7.340 1.00 86.88 171 PRO A C 1
ATOM 1370 O O . PRO A 1 171 ? 2.320 -20.489 6.807 1.00 86.88 171 PRO A O 1
ATOM 1373 N N . LEU A 1 172 ? 0.465 -19.217 6.792 1.00 85.75 172 LEU A N 1
ATOM 1374 C CA . LEU A 1 172 ? 0.719 -18.563 5.506 1.00 85.75 172 LEU A CA 1
ATOM 1375 C C . LEU A 1 172 ? 1.776 -17.461 5.646 1.00 85.75 172 LEU A C 1
ATOM 1377 O O . LEU A 1 172 ? 2.647 -17.312 4.788 1.00 85.75 172 LEU A O 1
ATOM 1381 N N . LEU A 1 173 ? 1.734 -16.720 6.757 1.00 84.94 173 LEU A N 1
ATOM 1382 C CA . LEU A 1 173 ? 2.688 -15.650 7.058 1.00 84.94 173 LEU A CA 1
ATOM 1383 C C . LEU A 1 173 ? 4.065 -16.205 7.446 1.00 84.94 173 LEU A C 1
ATOM 1385 O O . LEU A 1 173 ? 5.093 -15.611 7.109 1.00 84.94 173 LEU A O 1
ATOM 1389 N N . TYR A 1 174 ? 4.095 -17.346 8.141 1.00 77.62 174 TYR A N 1
ATOM 1390 C CA . TYR A 1 174 ? 5.322 -17.962 8.633 1.00 77.62 174 TYR A CA 1
ATOM 1391 C C . TYR A 1 174 ? 5.268 -19.502 8.559 1.00 77.62 174 TYR A C 1
ATOM 1393 O O . TYR A 1 174 ? 5.049 -20.180 9.565 1.00 77.62 174 TYR A O 1
ATOM 1401 N N . PRO A 1 175 ? 5.549 -20.092 7.382 1.00 66.44 175 PRO A N 1
ATOM 1402 C CA . PRO A 1 175 ? 5.495 -21.545 7.185 1.00 66.44 175 PRO A CA 1
ATOM 1403 C C . PRO A 1 175 ? 6.465 -22.335 8.077 1.00 66.44 175 PRO A C 1
ATOM 1405 O O . PRO A 1 175 ? 6.206 -23.488 8.412 1.00 66.44 175 PRO A O 1
ATOM 1408 N N . ARG A 1 176 ? 7.570 -21.712 8.516 1.00 63.66 176 ARG A N 1
ATOM 1409 C CA . ARG A 1 176 ? 8.585 -22.357 9.370 1.00 63.66 176 ARG A CA 1
ATOM 1410 C C . ARG A 1 176 ? 8.066 -22.742 10.762 1.00 63.66 176 ARG A C 1
ATOM 1412 O O . ARG A 1 176 ? 8.608 -23.664 11.355 1.00 63.66 176 ARG A O 1
ATOM 1419 N N . LEU A 1 177 ? 6.994 -22.112 11.261 1.00 54.19 177 LEU A N 1
ATOM 1420 C CA . LEU A 1 177 ? 6.346 -22.512 12.523 1.00 54.19 177 LEU A CA 1
ATOM 1421 C C . LEU A 1 177 ? 5.776 -23.935 12.436 1.00 54.19 177 LEU A C 1
ATOM 1423 O O . LEU A 1 177 ? 5.773 -24.660 13.430 1.00 54.19 177 LEU A O 1
ATOM 1427 N N . ILE A 1 178 ? 5.319 -24.357 11.253 1.00 54.03 178 ILE A N 1
ATOM 1428 C CA . ILE A 1 178 ? 4.834 -25.722 11.035 1.00 54.03 178 ILE A CA 1
ATOM 1429 C C . ILE A 1 178 ? 6.010 -26.703 11.056 1.00 54.03 178 ILE A C 1
ATOM 1431 O O . ILE A 1 178 ? 5.942 -27.711 11.748 1.00 54.03 178 ILE A O 1
ATOM 1435 N N . ASP A 1 179 ? 7.118 -26.385 10.386 1.00 53.03 179 ASP A N 1
ATOM 1436 C CA . ASP A 1 179 ? 8.306 -27.248 10.390 1.00 53.03 179 ASP A CA 1
ATOM 1437 C C . ASP A 1 179 ? 8.923 -27.393 11.788 1.00 53.03 179 ASP A C 1
ATOM 1439 O O . ASP A 1 179 ? 9.284 -28.501 12.183 1.00 53.03 179 ASP A O 1
ATOM 1443 N N . ASP A 1 180 ? 9.012 -26.313 12.566 1.00 52.03 180 ASP A N 1
ATOM 1444 C CA . ASP A 1 180 ? 9.571 -26.364 13.920 1.00 52.03 180 ASP A CA 1
ATOM 1445 C C . ASP A 1 180 ? 8.619 -27.048 14.915 1.00 52.03 180 ASP A C 1
ATOM 1447 O O . ASP A 1 180 ? 9.070 -27.817 15.765 1.00 52.03 180 ASP A O 1
ATOM 1451 N N . SER A 1 181 ? 7.299 -26.858 14.786 1.00 53.06 181 SER A N 1
ATOM 1452 C CA . SER A 1 181 ? 6.317 -27.586 15.607 1.00 53.06 181 SER A CA 1
ATOM 1453 C C . SER A 1 181 ? 6.262 -29.077 15.265 1.00 53.06 181 SER A C 1
ATOM 1455 O O . SER A 1 181 ? 6.187 -29.901 16.176 1.00 53.06 181 SER A O 1
ATOM 1457 N N . ILE A 1 182 ? 6.389 -29.455 13.989 1.00 53.56 182 ILE A N 1
ATOM 1458 C CA . ILE A 1 182 ? 6.503 -30.858 13.562 1.00 53.56 182 ILE A CA 1
ATOM 1459 C C . ILE A 1 182 ? 7.820 -31.470 14.061 1.00 53.56 182 ILE A C 1
ATOM 1461 O O . ILE A 1 182 ? 7.808 -32.586 14.578 1.00 53.56 182 ILE A O 1
ATOM 1465 N N . ARG A 1 183 ? 8.942 -30.740 13.988 1.00 49.88 183 ARG A N 1
ATOM 1466 C CA . ARG A 1 183 ? 10.243 -31.186 14.524 1.00 49.88 183 ARG A CA 1
ATOM 1467 C C . ARG A 1 183 ? 10.249 -31.354 16.042 1.00 49.88 183 ARG A C 1
ATOM 1469 O O . ARG A 1 183 ? 10.953 -32.221 16.540 1.00 49.88 183 ARG A O 1
ATOM 1476 N N . LEU A 1 184 ? 9.473 -30.558 16.775 1.00 52.22 184 LEU A N 1
ATOM 1477 C CA . LEU A 1 184 ? 9.310 -30.692 18.229 1.00 52.22 184 LEU A CA 1
ATOM 1478 C C . LEU A 1 184 ? 8.290 -31.773 18.630 1.00 52.22 184 LEU A C 1
ATOM 1480 O O . LEU A 1 184 ? 8.279 -32.197 19.784 1.00 52.22 184 LEU A O 1
ATOM 1484 N N . SER A 1 185 ? 7.444 -32.225 17.699 1.00 51.53 185 SER A N 1
ATOM 1485 C CA . SER A 1 185 ? 6.408 -33.244 17.938 1.00 51.53 185 SER A CA 1
ATOM 1486 C C . SER A 1 185 ? 6.885 -34.682 17.702 1.00 51.53 185 SER A C 1
ATOM 1488 O O . SER A 1 185 ? 6.176 -35.623 18.058 1.00 51.53 185 SER A O 1
ATOM 1490 N N . TYR A 1 186 ? 8.076 -34.863 17.127 1.00 40.34 186 TYR A N 1
ATOM 1491 C CA . TYR A 1 186 ? 8.709 -36.165 16.930 1.00 40.34 186 TYR A CA 1
ATOM 1492 C C . TYR A 1 186 ? 10.089 -36.182 17.611 1.00 40.34 186 TYR A C 1
ATOM 1494 O O . TYR A 1 186 ? 11.004 -35.540 17.095 1.00 40.34 186 TYR A O 1
ATOM 1502 N N . PRO A 1 187 ? 10.245 -36.866 18.764 1.00 48.22 187 PRO A N 1
ATOM 1503 C CA . PRO A 1 187 ? 11.556 -37.140 19.351 1.00 48.22 187 PRO A CA 1
ATOM 1504 C C . PRO A 1 187 ? 12.386 -38.119 18.509 1.00 48.22 187 PRO A C 1
ATOM 1506 O O . PRO A 1 187 ? 11.788 -38.980 17.820 1.00 48.22 187 PRO A O 1
#

Organism: NCBI:txid1538716

InterPro domains:
  IPR029444 Integrator complex subunit 5, C-terminal [PF14838] (2-166)
  IPR040316 Integrator complex subunit 5 [PTHR31697] (1-175)

Foldseek 3Di:
DVLVVVVVVLVVLVVLVVVCVVDPVNVVVLQVLLQDPPSNVVVVVNLLSLLNVLLVCLVPPPDQQDADDPVSLVSVLSSLVSCVSNVNFDVLLSCLSVQRRQGGSNLNSLSSVLVVVLVVVQVDDPVLRVVQNVCVVVVHDHDDGPDSLVSLPSVLVSCVVRVVRNVVCNCVNDVVVVVVVVVVVPD